Protein AF-A0A973J0B3-F1 (afdb_monomer)

Foldseek 3Di:
DVQFDADDDQDPDFDQEEEEAEEQDDDPQVLLLQLQLQVLLCVRRVHFFYFYYYDHPPDDPVRVVVRVVVRVVSRVVTDDPDGSNDHDDDDFFDQDAFFWAEEEEEEQEPCFLLDLLVQLSVLLQVLLVVLNHHYYYDHLVVCPPPVVSLVVVLVSVVVGQEYEYGYEDDSLARDPSVVVSLVSLLVSQVPPAQGHAYEYEYEYLILAQCSNRSHQSVSSVSCVSSRHRYQYYATAYNSCVQPVSPNLVPGDDLSVLLSVLSSVQSVQVRSSHGRDPVSRVSRRHGSDRRVVSVVVVVVVVLVVCVVVVNNVVPSPDPPPDPD

Nearest PDB structures (foldseek):
  3s2y-assembly1_A  TM=7.201E-01  e=9.999E-06  Novacetimonas hansenii ATCC 23769
  2fzv-assembly1_A  TM=7.597E-01  e=4.736E-05  Shigella flexneri 2a str. 2457T
  4h6p-assembly1_A  TM=6.678E-01  e=1.614E-05  Novacetimonas hansenii ATCC 23769
  7ple-assembly1_A  TM=6.920E-01  e=3.620E-04  Paracoccus denitrificans PD1222
  3svl-assembly1_B  TM=6.397E-01  e=1.031E-04  Escherichia coli K-12

pLDDT: mean 93.34, std 6.3, range [50.75, 98.88]

Radius of gyration: 21.21 Å; Cα contacts (8 Å, |Δi|>4): 576; chains: 1; bounding box: 51×52×60 Å

Sequence (323 aa):
VNGETHHRQRYDRYPGFVSIGWLPGPDETQEGLFRHLFYRNTINFYTEKDACGILYSSMDNEAIKKNLAAILSSAEGGKSASPVTEAPRVEVSPSASGPVRSALLLVGSPRMAKSTSASLGGYLFEKLAEQGVRTETVQIYKTFGNPEKMASLLESVDRSELVVLAFPLYIDSIPAPVLSVLRAIGQHRRGQARSGKFVAVANSGFIESHHNENALASCAVFAKEAGFSWMGSVAIGGGEGLVHGKPFSELGGPAIPYRKNLDLVAQALASGKSVPVEARMQLGKPFTPGWIYRAVGSYGWKKQARRNGALSQIDARPYAEEV

Solvent-accessible surface area (backbone atoms only — not comparable to full-atom values): 17316 Å² total; per-residue (Å²): 94,98,90,46,82,68,83,77,87,81,66,97,75,56,67,67,49,76,47,77,45,82,36,72,54,94,47,74,60,62,52,35,39,51,45,18,46,50,41,57,46,41,65,76,53,62,38,59,20,28,27,76,43,75,47,41,74,74,52,54,74,67,56,50,53,54,51,52,52,51,37,55,54,46,26,74,77,24,55,72,92,78,68,47,85,62,54,51,85,71,79,61,46,81,67,57,89,55,64,42,57,28,34,32,38,38,24,44,29,90,58,37,81,56,16,40,28,31,18,55,47,46,49,37,45,55,47,25,39,77,73,67,23,46,74,48,80,46,53,50,72,72,28,66,98,31,71,69,52,41,52,54,50,50,54,48,55,74,72,19,46,29,40,36,41,14,23,48,55,45,91,56,25,67,38,68,75,45,52,53,50,50,51,50,50,34,59,72,36,58,93,54,80,72,52,42,33,30,35,41,38,39,28,28,80,40,44,59,18,69,63,41,43,44,32,54,34,51,49,43,53,49,23,54,73,36,28,26,39,23,31,42,59,41,33,32,26,18,28,54,84,74,42,64,26,40,62,56,87,76,48,59,77,75,42,50,67,45,51,59,31,41,49,54,32,20,55,30,39,39,55,29,38,44,52,46,66,67,37,35,56,59,41,31,50,53,82,57,62,63,69,57,53,50,50,54,50,52,50,52,52,49,54,51,26,50,76,67,77,36,50,92,52,75,81,63,59,94,80,60,73,87,127

Secondary structure (DSSP, 8-state):
-TT---PPP-SS----EEEEEEESS--HHHHHHHHHHHHHHHHHTT-SSEEEEEEETTS-HHHHHHHHHHHHHHHHT-S-SS---SPPP-PPPPPPSS---EEEEEE--TTGGGSHHHHHHHHHHHHHHHTT-EEEEEEGGGTTT-HHHHHHHHHHHHT-SEEEEEEE-BTTB--HHHHHHHHHHHHHTTTSPP--EEEEEEE-SSS-GGGGHHHHHHHHHHHHHTT-EEEEEEEETTHHHHTTTS-GGG--GGGHHHHHHHHHHHHHHHTTPPPPHHHHHHHTS-SS-HHHHHHHHHHHHHHHHHHTT-GGGTT--TTPPP-

Mean predicted aligned error: 4.52 Å

Structure (mmCIF, N/CA/C/O backbone):
data_AF-A0A973J0B3-F1
#
_entry.id   AF-A0A973J0B3-F1
#
loop_
_atom_site.group_PDB
_atom_site.id
_atom_site.type_symbol
_atom_site.label_atom_id
_atom_site.label_alt_id
_atom_site.label_comp_id
_atom_site.label_asym_id
_atom_site.label_entity_id
_atom_site.label_seq_id
_atom_site.pdbx_PDB_ins_code
_atom_site.Cartn_x
_atom_site.Cartn_y
_atom_site.Cartn_z
_atom_site.occupancy
_atom_site.B_iso_or_equiv
_atom_site.auth_seq_id
_atom_site.auth_comp_id
_atom_site.auth_asym_id
_atom_site.auth_atom_id
_atom_site.pdbx_PDB_model_num
ATOM 1 N N . VAL A 1 1 ? 15.246 -10.260 -10.847 1.00 77.50 1 VAL A N 1
ATOM 2 C CA . VAL A 1 1 ? 16.506 -9.843 -10.188 1.00 77.50 1 VAL A CA 1
ATOM 3 C C . VAL A 1 1 ? 16.573 -10.595 -8.871 1.00 77.50 1 VAL A C 1
ATOM 5 O O . VAL A 1 1 ? 15.562 -10.603 -8.195 1.00 77.50 1 VAL A O 1
ATOM 8 N N . ASN A 1 2 ? 17.650 -11.328 -8.558 1.00 80.75 2 ASN A N 1
ATOM 9 C CA . ASN A 1 2 ? 17.765 -12.109 -7.306 1.00 80.75 2 ASN A CA 1
ATOM 10 C C . ASN A 1 2 ? 16.567 -13.044 -7.006 1.00 80.75 2 ASN A C 1
ATOM 12 O O . ASN A 1 2 ? 16.104 -13.147 -5.879 1.00 80.75 2 ASN A O 1
ATOM 16 N N . GLY A 1 3 ? 16.023 -13.705 -8.036 1.00 81.69 3 GLY A N 1
ATOM 17 C CA . GLY A 1 3 ? 14.841 -14.574 -7.912 1.00 81.69 3 GLY A CA 1
ATOM 18 C C . GLY A 1 3 ? 13.488 -13.857 -8.014 1.00 81.69 3 GLY A C 1
ATOM 19 O O . GLY A 1 3 ? 12.485 -14.509 -8.299 1.00 81.69 3 GLY A O 1
ATOM 20 N N . GLU A 1 4 ? 13.467 -12.528 -7.900 1.00 88.38 4 GLU A N 1
ATOM 21 C CA . GLU A 1 4 ? 12.258 -11.711 -7.999 1.00 88.38 4 GLU A CA 1
ATOM 22 C C . GLU A 1 4 ? 11.8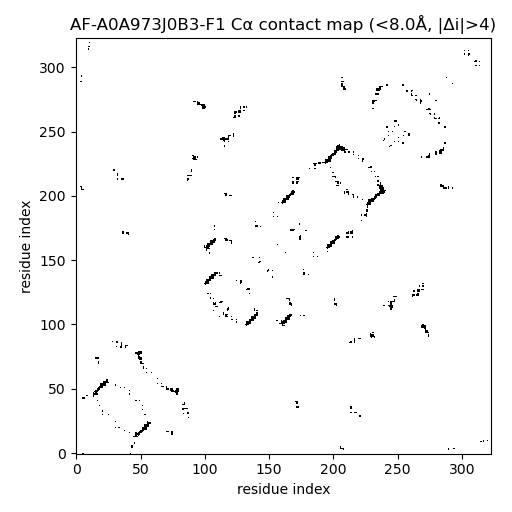20 -11.475 -9.447 1.00 88.38 4 GLU A C 1
ATOM 24 O O . GLU A 1 4 ? 12.641 -11.254 -10.356 1.00 88.38 4 GLU A O 1
ATOM 29 N N . THR A 1 5 ? 10.506 -11.471 -9.654 1.00 90.81 5 THR A N 1
ATOM 30 C CA . THR A 1 5 ? 9.883 -11.089 -10.916 1.00 90.81 5 THR A CA 1
ATOM 31 C C . THR A 1 5 ? 9.901 -9.573 -11.080 1.00 90.81 5 THR A C 1
ATOM 33 O O . THR A 1 5 ? 9.343 -8.848 -10.268 1.00 90.81 5 THR A O 1
ATOM 36 N N . HIS A 1 6 ? 10.492 -9.112 -12.181 1.00 90.12 6 HIS A N 1
ATOM 37 C CA . HIS A 1 6 ? 10.422 -7.729 -12.647 1.00 90.12 6 HIS A CA 1
ATOM 38 C C . HIS A 1 6 ? 10.024 -7.727 -14.118 1.00 90.12 6 HIS A C 1
ATOM 40 O O . HIS A 1 6 ? 9.999 -8.774 -14.777 1.00 90.12 6 HIS A O 1
ATOM 46 N N . HIS A 1 7 ? 9.725 -6.544 -14.642 1.00 88.62 7 HIS A N 1
ATOM 47 C CA . HIS A 1 7 ? 9.568 -6.374 -16.078 1.00 88.62 7 HIS A CA 1
ATOM 48 C C . HIS A 1 7 ? 10.864 -6.758 -16.821 1.00 88.62 7 HIS A C 1
ATOM 50 O O . HIS A 1 7 ? 11.908 -7.024 -16.216 1.00 88.62 7 HIS A O 1
ATOM 56 N N . ARG A 1 8 ? 10.790 -6.872 -18.149 1.00 88.50 8 ARG A N 1
ATOM 57 C CA . ARG A 1 8 ? 11.982 -7.045 -18.985 1.00 88.50 8 ARG A CA 1
ATOM 58 C C . ARG A 1 8 ? 12.492 -5.663 -19.368 1.00 88.50 8 ARG A C 1
ATOM 60 O O . ARG A 1 8 ? 11.687 -4.801 -19.722 1.00 88.50 8 ARG A O 1
ATOM 67 N N . GLN A 1 9 ? 13.809 -5.498 -19.375 1.00 89.94 9 GLN A N 1
ATOM 68 C CA . GLN A 1 9 ? 14.439 -4.331 -19.971 1.00 89.94 9 GLN A CA 1
ATOM 69 C C . GLN A 1 9 ? 13.996 -4.217 -21.439 1.00 89.94 9 GLN A C 1
ATOM 71 O O . GLN A 1 9 ? 14.013 -5.201 -22.189 1.00 89.94 9 GLN A O 1
ATOM 76 N N . ARG A 1 10 ? 13.516 -3.034 -21.829 1.00 89.06 10 ARG A N 1
ATOM 77 C CA . ARG A 1 10 ? 13.037 -2.770 -23.190 1.0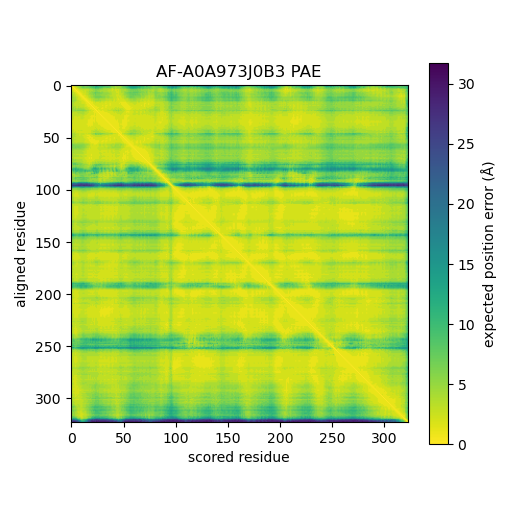0 89.06 10 ARG A CA 1
ATOM 78 C C . ARG A 1 10 ? 14.059 -2.008 -24.011 1.00 89.06 10 ARG A C 1
ATOM 80 O O . ARG A 1 10 ? 14.178 -2.341 -25.179 1.00 89.06 10 ARG A O 1
ATOM 87 N N . TYR A 1 11 ? 14.777 -1.058 -23.427 1.00 90.25 11 TYR A N 1
ATOM 88 C CA . TYR A 1 11 ? 15.753 -0.206 -24.115 1.00 90.25 11 TYR A CA 1
ATOM 89 C C . TYR A 1 11 ? 17.175 -0.525 -23.661 1.00 90.25 11 TYR A C 1
ATOM 91 O O . TYR A 1 11 ? 17.361 -1.109 -22.600 1.00 90.25 11 TYR A O 1
ATOM 99 N N . ASP A 1 12 ? 18.179 -0.136 -24.437 1.00 88.94 12 ASP A N 1
ATOM 100 C CA . ASP A 1 12 ? 19.573 -0.393 -24.055 1.00 88.94 12 ASP A CA 1
ATOM 101 C C . ASP A 1 12 ? 20.087 0.670 -23.069 1.00 88.94 12 ASP A C 1
ATOM 103 O O . ASP A 1 12 ? 20.959 0.382 -22.258 1.00 88.94 12 ASP A O 1
ATOM 107 N N . ARG A 1 13 ? 19.473 1.864 -23.061 1.00 88.00 13 ARG A N 1
ATOM 108 C CA . ARG A 1 13 ? 19.789 2.968 -22.148 1.00 88.00 13 ARG A CA 1
ATOM 109 C C . ARG A 1 13 ? 18.563 3.408 -21.350 1.00 88.00 13 ARG A C 1
ATOM 111 O O . ARG A 1 13 ? 17.482 3.582 -21.909 1.00 88.00 13 ARG A O 1
ATOM 118 N N . TYR A 1 14 ? 18.763 3.634 -20.054 1.00 89.50 14 TYR A N 1
ATOM 119 C CA . TYR A 1 14 ? 17.779 4.209 -19.134 1.00 89.50 14 TYR A CA 1
ATOM 120 C C . TYR A 1 14 ? 18.336 5.490 -18.499 1.00 89.50 14 TYR A C 1
ATOM 122 O O . TYR A 1 14 ? 19.556 5.622 -18.360 1.00 89.50 14 TYR A O 1
ATOM 130 N N . PRO A 1 15 ? 17.478 6.466 -18.153 1.00 89.25 15 PRO A N 1
ATOM 131 C CA . PRO A 1 15 ? 17.927 7.691 -17.509 1.00 89.25 15 PRO A CA 1
ATOM 132 C C . PRO A 1 15 ? 18.484 7.405 -16.111 1.00 89.25 15 PRO A C 1
ATOM 134 O O . PRO A 1 15 ? 18.052 6.471 -15.433 1.00 89.25 15 PRO A O 1
ATOM 137 N N . GLY A 1 16 ? 19.410 8.258 -15.670 1.00 92.00 16 GLY A N 1
ATOM 138 C CA . GLY A 1 16 ? 19.800 8.297 -14.265 1.00 92.00 16 GLY A CA 1
ATOM 139 C C . GLY A 1 16 ? 18.611 8.685 -13.383 1.00 92.00 16 GLY A C 1
ATOM 140 O O . GLY A 1 16 ? 17.703 9.394 -13.824 1.00 92.00 16 GLY A O 1
ATOM 141 N N . PHE A 1 17 ? 18.612 8.227 -12.135 1.00 94.06 17 PHE A N 1
ATOM 142 C CA . PHE A 1 17 ? 17.513 8.454 -11.203 1.00 94.06 17 PHE A CA 1
ATOM 143 C C . PHE A 1 17 ? 18.023 9.061 -9.901 1.00 94.06 17 PHE A C 1
ATOM 145 O O . PHE A 1 17 ? 18.736 8.418 -9.135 1.00 94.06 17 PHE A O 1
ATOM 152 N N . VAL A 1 18 ? 17.629 10.306 -9.646 1.00 95.00 18 VAL A N 1
ATOM 153 C CA . VAL A 1 18 ? 17.923 11.006 -8.396 1.00 95.00 18 VAL A CA 1
ATOM 154 C C . VAL A 1 18 ? 16.628 11.204 -7.626 1.00 95.00 18 VAL A C 1
ATOM 156 O O . VAL A 1 18 ? 15.631 11.657 -8.189 1.00 95.00 18 VAL A O 1
ATOM 159 N N . SER A 1 19 ? 16.641 10.879 -6.336 1.00 95.38 19 SER A N 1
ATOM 160 C CA . SER A 1 19 ? 15.513 11.115 -5.440 1.00 95.38 19 SER A CA 1
ATOM 161 C C . SER A 1 19 ? 15.962 11.884 -4.205 1.00 95.38 19 SER A C 1
ATOM 163 O O . SER A 1 19 ? 16.940 11.521 -3.550 1.00 95.38 19 SER A O 1
ATOM 165 N N . ILE A 1 20 ? 15.255 12.972 -3.902 1.00 96.56 20 ILE A N 1
ATOM 166 C CA . ILE A 1 20 ? 15.559 13.857 -2.777 1.00 96.56 20 ILE A CA 1
ATOM 167 C C . ILE A 1 20 ? 14.350 13.876 -1.849 1.00 96.56 20 ILE A C 1
ATOM 169 O O . ILE A 1 20 ? 13.276 14.346 -2.223 1.00 96.56 20 ILE A O 1
ATOM 173 N N . GLY A 1 21 ? 14.529 13.331 -0.652 1.00 96.06 21 GLY A N 1
ATOM 174 C CA . GLY A 1 21 ? 13.542 13.367 0.415 1.00 96.06 21 GLY A CA 1
ATOM 175 C C . GLY A 1 21 ? 13.567 14.718 1.115 1.00 96.06 21 GLY A C 1
ATOM 176 O O . GLY A 1 21 ? 14.617 15.352 1.220 1.00 96.06 21 GLY A O 1
ATOM 177 N N . TRP A 1 22 ? 12.413 15.146 1.613 1.00 96.44 22 TRP A N 1
ATOM 178 C CA . TRP A 1 22 ? 12.274 16.375 2.385 1.00 96.44 22 TRP A CA 1
ATOM 179 C C . TRP A 1 22 ? 11.502 16.086 3.666 1.00 96.44 22 TRP A C 1
ATOM 181 O O . TRP A 1 22 ? 10.332 15.706 3.601 1.00 96.44 22 TRP A O 1
ATOM 191 N N . LEU A 1 23 ? 12.151 16.255 4.817 1.00 96.06 23 LEU A N 1
ATOM 192 C CA . LEU A 1 23 ? 11.567 15.981 6.132 1.00 96.06 23 LEU A CA 1
ATOM 193 C C . LEU A 1 23 ? 11.720 17.186 7.073 1.00 96.06 23 LEU A C 1
ATOM 195 O O . LEU A 1 23 ? 12.601 18.017 6.867 1.00 96.06 23 LEU A O 1
ATOM 199 N N . PRO A 1 24 ? 10.897 17.317 8.129 1.00 94.56 24 PRO A N 1
ATOM 200 C CA . PRO A 1 24 ? 11.071 18.386 9.112 1.00 94.56 24 PRO A CA 1
ATOM 201 C C . PRO A 1 24 ? 12.418 18.338 9.853 1.00 94.56 24 PRO A C 1
ATOM 203 O O . PRO A 1 24 ? 13.007 19.372 10.164 1.00 94.56 24 PRO A O 1
ATOM 206 N N . GLY A 1 25 ? 12.900 17.123 10.100 1.00 95.44 25 GLY A N 1
ATOM 207 C CA . GLY A 1 25 ? 14.143 16.778 10.779 1.00 95.44 25 GLY A CA 1
ATOM 208 C C . GLY A 1 25 ? 14.440 15.285 10.583 1.00 95.44 25 GLY A C 1
ATOM 209 O O . GLY A 1 25 ? 13.681 14.621 9.870 1.00 95.44 25 GLY A O 1
ATOM 210 N N . PRO A 1 26 ? 15.516 14.759 11.193 1.00 95.62 26 PRO A N 1
ATOM 211 C CA . PRO A 1 26 ? 15.860 13.341 11.113 1.00 95.62 26 PRO A CA 1
ATOM 212 C C . PRO A 1 26 ? 14.741 12.434 11.639 1.00 95.62 26 PRO A C 1
ATOM 214 O O . PRO A 1 26 ? 14.178 12.688 12.705 1.00 95.62 26 PRO A O 1
ATOM 217 N N . ASP A 1 27 ? 14.444 11.368 10.899 1.00 95.00 27 ASP A N 1
ATOM 218 C CA . ASP A 1 27 ? 13.460 10.340 11.262 1.00 95.00 27 ASP A CA 1
ATOM 219 C C . ASP A 1 27 ? 13.882 9.013 10.626 1.00 95.00 27 ASP A C 1
ATOM 221 O O . ASP A 1 27 ? 13.663 8.775 9.438 1.00 95.00 27 ASP A O 1
ATOM 225 N N . GLU A 1 28 ? 14.480 8.125 11.420 1.00 94.50 28 GLU A N 1
ATOM 226 C CA . GLU A 1 28 ? 15.045 6.864 10.925 1.00 94.50 28 GLU A CA 1
ATOM 227 C C . GLU A 1 28 ? 14.029 6.002 10.158 1.00 94.50 28 GLU A C 1
ATOM 229 O O . GLU A 1 28 ? 14.382 5.345 9.175 1.00 94.50 28 GLU A O 1
ATOM 234 N N . THR A 1 29 ? 12.754 6.020 10.567 1.00 93.88 29 THR A N 1
ATOM 235 C CA . THR A 1 29 ? 11.713 5.210 9.924 1.00 93.88 29 THR A CA 1
ATOM 236 C C . THR A 1 29 ? 11.335 5.796 8.569 1.00 93.88 29 THR A C 1
ATOM 238 O O . THR A 1 29 ? 11.304 5.071 7.571 1.00 93.88 29 THR A O 1
ATOM 241 N N . GLN A 1 30 ? 11.058 7.100 8.504 1.00 94.88 30 GLN A N 1
ATOM 242 C CA . GLN A 1 30 ? 10.694 7.758 7.246 1.00 94.88 30 GLN A CA 1
ATOM 243 C C . GLN A 1 30 ? 11.864 7.788 6.267 1.00 94.88 30 GLN A C 1
ATOM 245 O O . GLN A 1 30 ? 11.685 7.522 5.076 1.00 94.88 30 GLN A O 1
ATOM 250 N N . GLU A 1 31 ? 13.073 8.035 6.763 1.00 96.00 31 GLU A N 1
ATOM 251 C CA . GLU A 1 31 ? 14.277 7.992 5.952 1.00 96.00 31 GLU A CA 1
ATOM 252 C C . GLU A 1 31 ? 14.542 6.594 5.383 1.00 96.00 31 GLU A C 1
ATOM 254 O O . GLU A 1 31 ? 14.842 6.451 4.194 1.00 96.00 31 GLU A O 1
ATOM 259 N N . GLY A 1 32 ? 14.399 5.550 6.206 1.00 96.00 32 GLY A N 1
ATOM 260 C CA . GLY A 1 32 ? 14.525 4.165 5.765 1.00 96.00 32 GLY A CA 1
ATOM 261 C C . GLY A 1 32 ? 13.481 3.798 4.709 1.00 96.00 32 GLY A C 1
ATOM 262 O O . GLY A 1 32 ? 13.819 3.178 3.701 1.00 96.00 32 GLY A O 1
ATOM 263 N N . LEU A 1 33 ? 12.227 4.237 4.878 1.00 95.50 33 LEU A N 1
ATOM 264 C CA . LEU A 1 33 ? 11.166 4.020 3.889 1.00 95.50 33 LEU A CA 1
ATOM 265 C C . LEU A 1 33 ? 11.471 4.711 2.565 1.00 95.50 33 LEU A C 1
ATOM 267 O O . LEU A 1 33 ? 11.271 4.109 1.508 1.00 95.50 33 LEU A O 1
ATOM 271 N N . PHE A 1 34 ? 11.970 5.944 2.619 1.00 96.44 34 PHE A N 1
ATOM 272 C CA . PHE A 1 34 ? 12.342 6.704 1.434 1.00 96.44 34 PHE A CA 1
ATOM 273 C C . PHE A 1 34 ? 13.493 6.034 0.673 1.00 96.44 34 PHE A C 1
ATOM 275 O O . PHE A 1 34 ? 13.375 5.781 -0.527 1.00 96.44 34 PHE A O 1
ATOM 282 N N . ARG A 1 35 ? 14.572 5.661 1.377 1.00 96.44 35 ARG A N 1
ATOM 283 C CA . ARG A 1 35 ? 15.732 4.973 0.781 1.00 96.44 35 ARG A CA 1
ATOM 284 C C . ARG A 1 35 ? 15.367 3.593 0.229 1.00 96.44 35 ARG A C 1
ATOM 286 O O . ARG A 1 35 ? 15.838 3.225 -0.845 1.00 96.44 35 ARG A O 1
ATOM 293 N N . HIS A 1 36 ? 14.494 2.853 0.913 1.00 96.25 36 HIS A N 1
ATOM 294 C CA . HIS A 1 36 ? 13.996 1.572 0.418 1.00 96.25 36 HIS A CA 1
ATOM 295 C C . HIS A 1 36 ? 13.137 1.740 -0.846 1.00 96.25 36 HIS A C 1
ATOM 297 O O . HIS A 1 36 ? 13.336 1.017 -1.818 1.00 96.25 36 HIS A O 1
ATOM 303 N N . LEU A 1 37 ? 12.207 2.704 -0.880 1.00 95.75 37 LEU A N 1
ATOM 304 C CA . LEU A 1 37 ? 11.400 2.978 -2.078 1.00 95.75 37 LEU A CA 1
ATOM 305 C C . LEU A 1 37 ? 12.285 3.378 -3.262 1.00 95.75 37 LEU A C 1
ATOM 307 O O . LEU A 1 37 ? 12.092 2.889 -4.374 1.00 95.75 37 LEU A O 1
ATOM 311 N N . PHE A 1 38 ? 13.280 4.231 -3.011 1.00 95.75 38 PHE A N 1
ATOM 312 C CA . PHE A 1 38 ? 14.293 4.578 -3.998 1.00 95.75 38 PHE A CA 1
ATOM 313 C C . PHE A 1 38 ? 14.974 3.324 -4.556 1.00 95.75 38 PHE A C 1
ATOM 315 O O . PHE A 1 38 ? 14.972 3.138 -5.769 1.00 95.75 38 PHE A O 1
ATOM 322 N N . TYR A 1 39 ? 15.468 2.426 -3.700 1.00 94.31 39 TYR A N 1
ATOM 323 C CA . TYR A 1 39 ? 16.094 1.176 -4.135 1.00 94.31 39 TYR A CA 1
ATOM 324 C C . TYR A 1 39 ? 15.160 0.294 -4.985 1.00 94.31 39 TYR A C 1
ATOM 326 O O . TYR A 1 39 ? 15.554 -0.194 -6.044 1.00 94.31 39 TYR A O 1
ATOM 334 N N . ARG A 1 40 ? 13.900 0.106 -4.571 1.00 93.38 40 ARG A N 1
ATOM 335 C CA . ARG A 1 40 ? 12.929 -0.678 -5.358 1.00 93.38 40 ARG A CA 1
ATOM 336 C C . ARG A 1 40 ? 12.700 -0.060 -6.744 1.00 93.38 40 ARG A C 1
ATOM 338 O O . ARG A 1 40 ? 12.730 -0.766 -7.756 1.00 93.38 40 ARG A O 1
ATOM 345 N N . ASN A 1 41 ? 12.600 1.267 -6.807 1.00 93.62 41 ASN A N 1
ATOM 346 C CA . ASN A 1 41 ? 12.462 2.004 -8.060 1.00 93.62 41 ASN A CA 1
ATOM 347 C C . ASN A 1 41 ? 13.712 1.907 -8.945 1.00 93.62 41 ASN A C 1
ATOM 349 O O . ASN A 1 41 ? 13.572 1.759 -10.158 1.00 93.62 41 ASN A O 1
ATOM 353 N N . THR A 1 42 ? 14.927 1.919 -8.384 1.00 93.00 42 THR A N 1
ATOM 354 C CA . THR A 1 42 ? 16.163 1.794 -9.181 1.00 93.00 42 THR A CA 1
ATOM 355 C C . THR A 1 42 ? 16.296 0.417 -9.834 1.00 93.00 42 THR A C 1
ATOM 357 O O . THR A 1 42 ? 16.863 0.309 -10.926 1.00 93.00 42 THR A O 1
ATOM 360 N N . ILE A 1 43 ? 15.733 -0.636 -9.227 1.00 90.94 43 ILE A N 1
ATOM 361 C CA . ILE A 1 43 ? 15.614 -1.955 -9.866 1.00 90.94 43 ILE A CA 1
ATOM 362 C C . ILE A 1 43 ? 14.647 -1.885 -11.054 1.00 90.94 43 ILE A C 1
ATOM 364 O O . ILE A 1 43 ? 14.965 -2.369 -12.139 1.00 90.94 43 ILE A O 1
ATOM 368 N N . ASN A 1 44 ? 13.475 -1.275 -10.860 1.00 89.62 44 ASN A N 1
ATOM 369 C CA . ASN A 1 44 ? 12.420 -1.218 -11.876 1.00 89.62 44 ASN A CA 1
ATOM 370 C C . ASN A 1 44 ? 12.732 -0.265 -13.041 1.00 89.62 44 ASN A C 1
ATOM 372 O O . ASN A 1 44 ? 12.254 -0.483 -14.154 1.00 89.62 44 ASN A O 1
ATOM 376 N N . PHE A 1 45 ? 13.540 0.768 -12.805 1.00 91.19 45 PHE A N 1
ATOM 377 C CA . PHE A 1 45 ? 13.979 1.722 -13.824 1.00 91.19 45 PHE A CA 1
ATOM 378 C C . PHE A 1 45 ? 15.289 1.330 -14.511 1.00 91.19 45 PHE A C 1
ATOM 380 O O . PHE A 1 45 ? 15.719 2.053 -15.401 1.00 91.19 45 PHE A O 1
ATOM 387 N N . TYR A 1 46 ? 15.915 0.207 -14.132 1.00 91.00 46 TYR A N 1
ATOM 388 C CA . TYR A 1 46 ? 17.202 -0.257 -14.681 1.00 91.00 46 TYR A CA 1
ATOM 389 C C . TYR A 1 46 ? 18.298 0.814 -14.664 1.00 91.00 46 TYR A C 1
ATOM 391 O O . TYR A 1 46 ? 19.153 0.850 -15.543 1.00 91.00 46 TYR A O 1
ATOM 399 N N . THR A 1 47 ? 18.268 1.709 -13.677 1.00 89.69 47 THR A N 1
ATOM 400 C CA . THR A 1 47 ? 19.220 2.818 -13.645 1.00 89.69 47 THR A CA 1
ATOM 401 C C . THR A 1 47 ? 20.636 2.320 -13.348 1.00 89.69 47 THR A C 1
ATOM 403 O O . THR A 1 47 ? 20.845 1.456 -12.483 1.00 89.69 47 THR A O 1
ATOM 406 N N . GLU A 1 48 ? 21.600 2.883 -14.073 1.00 90.44 48 GLU A N 1
ATOM 407 C CA . GLU A 1 48 ? 23.044 2.694 -13.883 1.00 90.44 48 GLU A CA 1
ATOM 408 C C . GLU A 1 48 ? 23.687 3.852 -13.111 1.00 90.44 48 GLU A C 1
ATOM 410 O O . GLU A 1 48 ? 24.819 3.737 -12.648 1.00 90.44 48 GLU A O 1
ATOM 415 N N . LYS A 1 49 ? 22.966 4.971 -12.982 1.00 93.50 49 LYS A N 1
ATOM 416 C CA . LYS A 1 49 ? 23.396 6.187 -12.291 1.00 93.50 49 LYS A CA 1
ATOM 417 C C . LYS A 1 49 ? 22.306 6.619 -11.338 1.00 93.50 49 LYS A C 1
ATOM 419 O O . LYS A 1 49 ? 21.218 6.999 -11.777 1.00 93.50 49 LYS A O 1
ATOM 424 N N . ASP A 1 50 ? 22.561 6.534 -10.044 1.00 95.38 50 ASP A N 1
ATOM 425 C CA . ASP A 1 50 ? 21.536 6.855 -9.069 1.00 95.38 50 ASP A CA 1
ATOM 426 C C . ASP A 1 50 ? 22.082 7.587 -7.848 1.00 95.38 50 ASP A C 1
ATOM 428 O O . ASP A 1 50 ? 23.253 7.490 -7.490 1.00 95.38 50 ASP A O 1
ATOM 432 N N . ALA A 1 51 ? 21.223 8.401 -7.242 1.00 95.38 51 ALA A N 1
ATOM 433 C CA . ALA A 1 51 ? 21.524 9.025 -5.966 1.00 95.38 51 ALA A CA 1
ATOM 434 C C . ALA A 1 51 ? 20.252 9.237 -5.158 1.00 95.38 51 ALA A C 1
ATOM 436 O O . ALA A 1 51 ? 19.213 9.653 -5.675 1.00 95.38 51 ALA A O 1
ATOM 437 N N . CYS A 1 52 ? 20.360 8.983 -3.862 1.00 95.88 52 CYS A N 1
ATOM 438 C CA . CYS A 1 52 ? 19.300 9.223 -2.904 1.00 95.88 52 CYS A CA 1
ATOM 439 C C . CYS A 1 52 ? 19.850 10.080 -1.778 1.00 95.88 52 CYS A C 1
ATOM 441 O O . CYS A 1 52 ? 20.834 9.713 -1.138 1.00 95.88 52 CYS A O 1
ATOM 443 N N . GLY A 1 53 ? 19.187 11.195 -1.505 1.00 95.31 53 GLY A N 1
ATOM 444 C CA . GLY A 1 53 ? 19.509 12.042 -0.367 1.00 95.31 53 GLY A CA 1
ATOM 445 C C . GLY A 1 53 ? 18.258 12.509 0.343 1.00 95.31 53 GLY A C 1
ATOM 446 O O . GLY A 1 53 ? 17.160 12.437 -0.203 1.00 95.31 53 GLY A O 1
ATOM 447 N N . ILE A 1 54 ? 18.421 12.959 1.580 1.00 97.00 54 ILE A N 1
ATOM 448 C CA . ILE A 1 54 ? 17.329 13.486 2.392 1.00 97.00 54 ILE A CA 1
ATOM 449 C C . ILE A 1 54 ? 17.800 14.813 2.963 1.00 97.00 54 ILE A C 1
ATOM 451 O O . ILE A 1 54 ? 18.896 14.909 3.513 1.00 97.00 54 ILE A O 1
ATOM 455 N N . LEU A 1 55 ? 16.980 15.834 2.767 1.00 97.31 55 LEU A N 1
ATOM 456 C CA . LEU A 1 55 ? 17.192 17.182 3.262 1.00 97.31 55 LEU A CA 1
ATOM 457 C C . LEU A 1 55 ? 16.163 17.472 4.351 1.00 97.31 55 LEU A C 1
ATOM 459 O O . LEU A 1 55 ? 15.041 16.954 4.311 1.00 97.31 55 LEU A O 1
ATOM 463 N N . TYR A 1 56 ? 16.542 18.318 5.306 1.00 97.31 56 TYR A N 1
ATOM 464 C CA . TYR A 1 56 ? 15.662 18.693 6.407 1.00 97.31 56 TYR A CA 1
ATOM 465 C C . TYR A 1 56 ? 15.273 20.162 6.327 1.00 97.31 56 TYR A C 1
ATOM 467 O O . TYR A 1 56 ? 16.121 21.007 6.050 1.00 97.31 56 TYR A O 1
ATOM 475 N N . SER A 1 57 ? 14.024 20.492 6.662 1.00 95.81 57 SER A N 1
ATOM 476 C CA . SER A 1 57 ? 13.604 21.895 6.769 1.00 95.81 57 SER A CA 1
ATOM 477 C C . SER A 1 57 ? 14.292 22.646 7.910 1.00 95.81 57 SER A C 1
ATOM 479 O O . SER A 1 57 ? 14.225 23.868 7.956 1.00 95.81 57 SER A O 1
ATOM 481 N N . SER A 1 58 ? 14.932 21.929 8.838 1.00 94.69 58 SER A N 1
ATOM 482 C CA . SER A 1 58 ? 15.768 22.500 9.896 1.00 94.69 58 SER A CA 1
ATOM 483 C C . SER A 1 58 ? 17.175 22.900 9.430 1.00 94.69 58 SER A C 1
ATOM 485 O O . SER A 1 58 ? 17.914 23.493 10.211 1.00 94.69 58 SER A O 1
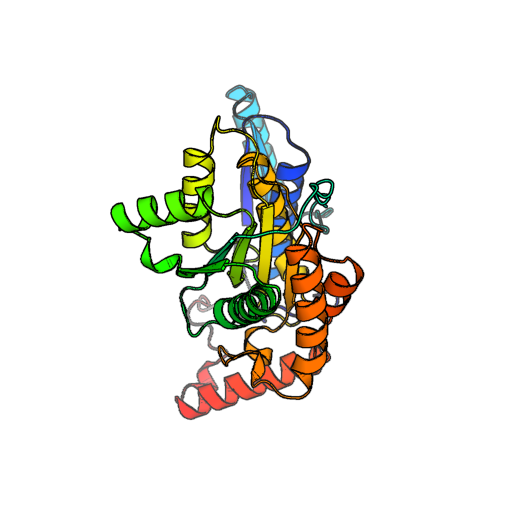ATOM 487 N N . MET A 1 59 ? 17.584 22.536 8.208 1.00 95.62 59 MET A N 1
ATOM 488 C CA . MET A 1 59 ? 18.881 22.926 7.649 1.00 95.62 59 MET A CA 1
ATOM 489 C C . MET A 1 59 ? 18.862 24.384 7.182 1.00 95.62 59 MET A C 1
ATOM 491 O O . MET A 1 59 ? 17.859 24.864 6.656 1.00 95.62 59 MET A O 1
ATOM 495 N N . ASP A 1 60 ? 19.999 25.069 7.307 1.00 96.88 60 ASP A N 1
ATOM 496 C CA . ASP A 1 60 ? 20.193 26.362 6.654 1.00 96.88 60 ASP A CA 1
ATOM 497 C C . ASP A 1 60 ? 20.446 26.212 5.138 1.00 96.88 60 ASP A C 1
ATOM 499 O O . ASP A 1 60 ? 20.694 25.121 4.610 1.00 96.88 60 ASP A O 1
ATOM 503 N N . ASN A 1 61 ? 20.378 27.334 4.417 1.00 96.75 61 ASN A N 1
ATOM 504 C CA . ASN A 1 61 ? 20.527 27.357 2.962 1.00 96.75 61 ASN A CA 1
ATOM 505 C C . ASN A 1 61 ? 21.899 26.855 2.483 1.00 96.75 61 ASN A C 1
ATOM 507 O O . ASN A 1 61 ? 21.985 26.273 1.401 1.00 96.75 61 ASN A O 1
ATOM 511 N N . GLU A 1 62 ? 22.967 27.074 3.251 1.00 97.56 62 GLU A N 1
ATOM 512 C CA . GLU A 1 62 ? 24.316 26.648 2.865 1.00 97.56 62 GLU A CA 1
ATOM 513 C C . GLU A 1 62 ? 24.480 25.135 3.042 1.00 97.56 62 GLU A C 1
ATOM 515 O O . GLU A 1 62 ? 24.996 24.452 2.152 1.00 97.56 62 GLU A O 1
ATOM 520 N N . ALA A 1 63 ? 23.936 24.575 4.123 1.00 96.56 63 ALA A N 1
ATOM 521 C CA . ALA A 1 63 ? 23.839 23.141 4.335 1.00 96.56 63 ALA A CA 1
ATOM 522 C C . ALA A 1 63 ? 22.988 22.467 3.248 1.00 96.56 63 ALA A C 1
ATOM 524 O O . ALA A 1 63 ? 23.407 21.440 2.709 1.00 96.56 63 ALA A O 1
ATOM 525 N N . ILE A 1 64 ? 21.842 23.047 2.871 1.00 96.56 64 ILE A N 1
ATOM 526 C CA . ILE A 1 64 ? 20.998 22.526 1.782 1.00 96.56 64 ILE A CA 1
ATOM 527 C C . ILE A 1 64 ? 21.779 22.484 0.465 1.00 96.56 64 ILE A C 1
ATOM 529 O O . ILE A 1 64 ? 21.837 21.429 -0.169 1.00 96.56 64 ILE A O 1
ATOM 533 N N . LYS A 1 65 ? 22.423 23.590 0.066 1.00 97.06 65 LYS A N 1
ATOM 534 C CA . LYS A 1 65 ? 23.227 23.647 -1.169 1.00 97.06 65 LYS A CA 1
ATOM 535 C C . LYS A 1 65 ? 24.354 22.618 -1.159 1.00 97.06 65 LYS A C 1
ATOM 537 O O . LYS A 1 65 ? 24.530 21.902 -2.143 1.00 97.06 65 LYS A O 1
ATOM 542 N N . LYS A 1 66 ? 25.089 22.515 -0.046 1.00 97.50 66 LYS A N 1
ATOM 543 C CA . LYS A 1 66 ? 26.193 21.561 0.109 1.00 97.50 66 LYS A CA 1
ATOM 544 C C . LYS A 1 66 ? 25.715 20.115 -0.040 1.00 97.50 66 LYS A C 1
ATOM 546 O O . LYS A 1 66 ? 26.330 19.346 -0.774 1.00 97.50 66 LYS A O 1
ATOM 551 N N . ASN A 1 67 ? 24.620 19.749 0.627 1.00 96.50 67 ASN A N 1
ATOM 552 C CA . ASN A 1 67 ? 24.065 18.397 0.542 1.00 96.50 67 ASN A CA 1
ATOM 553 C C . ASN A 1 67 ? 23.507 18.101 -0.855 1.00 96.50 67 ASN A C 1
ATOM 555 O O . ASN A 1 67 ? 23.758 17.025 -1.390 1.00 96.50 67 ASN A O 1
ATOM 559 N N . LEU A 1 68 ? 22.815 19.056 -1.479 1.00 95.81 68 LEU A N 1
ATOM 560 C CA . LEU A 1 68 ? 22.311 18.902 -2.843 1.00 95.81 68 LEU A CA 1
ATOM 561 C C . LEU A 1 68 ? 23.448 18.672 -3.848 1.00 95.81 68 LEU A C 1
ATOM 563 O O . LEU A 1 68 ? 23.371 17.744 -4.650 1.00 95.81 68 LEU A O 1
ATOM 567 N N . ALA A 1 69 ? 24.522 19.462 -3.770 1.00 96.00 69 ALA A N 1
ATOM 568 C CA . ALA A 1 69 ? 25.699 19.286 -4.618 1.00 96.00 69 ALA A CA 1
ATOM 569 C C . ALA A 1 69 ? 26.343 17.902 -4.427 1.00 96.00 69 ALA A C 1
ATOM 571 O O . ALA A 1 69 ? 26.692 17.247 -5.407 1.00 96.00 69 ALA A O 1
ATOM 572 N N . ALA A 1 70 ? 26.440 17.423 -3.181 1.00 95.12 70 ALA A N 1
ATOM 573 C CA . ALA A 1 70 ? 26.961 16.090 -2.885 1.00 95.12 70 ALA A CA 1
ATOM 574 C C . ALA A 1 70 ? 26.084 14.968 -3.472 1.00 95.12 70 ALA A C 1
ATOM 576 O O . ALA A 1 70 ? 26.611 14.018 -4.047 1.00 95.12 70 ALA A O 1
ATOM 577 N N . ILE A 1 71 ? 24.753 15.089 -3.380 1.00 94.50 71 ILE A N 1
ATOM 578 C CA . ILE A 1 71 ? 23.806 14.121 -3.962 1.00 94.50 71 ILE A CA 1
ATOM 579 C C . ILE A 1 71 ? 23.968 14.061 -5.484 1.00 94.50 71 ILE A C 1
ATOM 581 O O . ILE A 1 71 ? 24.060 12.976 -6.053 1.00 94.50 71 ILE A O 1
ATOM 585 N N . LEU A 1 72 ? 24.028 15.219 -6.146 1.00 92.44 72 LEU A N 1
ATOM 586 C CA . LEU A 1 72 ? 24.178 15.288 -7.599 1.00 92.44 72 LEU A CA 1
ATOM 587 C C . LEU A 1 72 ? 25.532 14.737 -8.057 1.00 92.44 72 LEU A C 1
ATOM 589 O O . LEU A 1 72 ? 25.570 13.937 -8.987 1.00 92.44 72 LEU A O 1
ATOM 593 N N . SER A 1 73 ? 26.620 15.075 -7.360 1.00 93.19 73 SER A N 1
ATOM 594 C CA . SER A 1 73 ? 27.949 14.522 -7.647 1.00 93.19 73 SER A CA 1
ATOM 595 C C . SER A 1 73 ? 27.994 13.001 -7.454 1.00 93.19 73 SER A C 1
ATOM 597 O O . SER A 1 73 ? 28.573 12.291 -8.274 1.00 93.19 73 SER A O 1
ATOM 599 N N . SER A 1 74 ? 27.309 12.465 -6.436 1.00 90.50 74 SER A N 1
ATOM 600 C CA . SER A 1 74 ? 27.177 11.013 -6.257 1.00 90.50 74 SER A CA 1
ATOM 601 C C . SER A 1 74 ? 26.468 10.342 -7.436 1.00 90.50 74 SER A C 1
ATOM 603 O O . SER A 1 74 ? 26.859 9.241 -7.816 1.00 90.50 74 SER A O 1
ATOM 605 N N . ALA A 1 75 ? 25.456 10.987 -8.025 1.00 89.69 75 ALA A N 1
ATOM 606 C CA . ALA A 1 75 ? 24.718 10.438 -9.164 1.00 89.69 75 ALA A CA 1
ATOM 607 C C . ALA A 1 75 ? 25.598 10.290 -10.417 1.00 89.69 75 ALA A C 1
ATOM 609 O O . ALA A 1 75 ? 25.353 9.428 -11.261 1.00 89.69 75 ALA A O 1
ATOM 610 N N . GLU A 1 76 ? 26.634 11.119 -10.556 1.00 89.00 76 GLU A N 1
ATOM 611 C CA . GLU A 1 76 ? 27.585 11.036 -11.668 1.00 89.00 76 GLU A CA 1
ATOM 612 C C . GLU A 1 76 ? 28.507 9.814 -11.555 1.00 89.00 76 GLU A C 1
ATOM 614 O O . GLU A 1 76 ? 28.916 9.271 -12.587 1.00 89.00 76 GLU A O 1
ATOM 619 N N . GLY A 1 77 ? 28.771 9.362 -10.322 1.00 86.00 77 GLY A N 1
ATOM 620 C CA . GLY A 1 77 ? 29.681 8.267 -9.978 1.00 86.00 77 GLY A CA 1
ATOM 621 C C . GLY A 1 77 ? 29.163 6.853 -10.260 1.00 86.00 77 GLY A C 1
ATOM 622 O O . GLY A 1 77 ? 29.926 5.900 -10.121 1.00 86.00 77 GLY A O 1
ATOM 623 N N . GLY A 1 78 ? 27.905 6.697 -10.682 1.00 88.19 78 GLY A N 1
ATOM 624 C CA . GLY A 1 78 ? 27.313 5.399 -11.018 1.00 88.19 78 GLY A CA 1
ATOM 625 C C . GLY A 1 78 ? 26.232 4.955 -10.037 1.00 88.19 78 GLY A C 1
ATOM 626 O O . GLY A 1 78 ? 25.557 5.775 -9.419 1.00 88.19 78 GLY A O 1
ATOM 627 N N . LYS A 1 79 ? 26.021 3.641 -9.946 1.00 86.12 79 LYS A N 1
ATOM 628 C CA . LYS A 1 79 ? 24.980 3.038 -9.112 1.00 86.12 79 LYS A CA 1
ATOM 629 C C . LYS A 1 79 ? 25.443 2.925 -7.663 1.00 86.12 79 LYS A C 1
ATOM 631 O O . LYS A 1 79 ? 26.574 2.512 -7.409 1.00 86.12 79 LYS A O 1
ATOM 636 N N . SER A 1 80 ? 24.559 3.226 -6.717 1.00 81.75 80 SER A N 1
ATOM 637 C CA . SER A 1 80 ? 24.835 3.091 -5.288 1.00 81.75 80 SER A CA 1
ATOM 638 C C . SER A 1 80 ? 25.287 1.671 -4.923 1.00 81.75 80 SER A C 1
ATOM 640 O O . SER A 1 80 ? 24.610 0.686 -5.226 1.00 81.75 80 SER A O 1
ATOM 642 N N . ALA A 1 81 ? 26.429 1.574 -4.236 1.00 75.19 81 ALA A N 1
ATOM 643 C CA . ALA A 1 81 ? 27.028 0.304 -3.823 1.00 75.19 81 ALA A CA 1
ATOM 644 C C . ALA A 1 81 ? 26.371 -0.319 -2.574 1.00 75.19 81 ALA A C 1
ATOM 646 O O . ALA A 1 81 ? 26.528 -1.516 -2.340 1.00 75.19 81 ALA A O 1
ATOM 647 N N . SER A 1 82 ? 25.623 0.470 -1.793 1.00 77.75 82 SER A N 1
ATOM 648 C CA . SER A 1 82 ? 25.050 0.055 -0.502 1.00 77.75 82 SER A CA 1
ATOM 649 C C . SER A 1 82 ? 23.565 0.427 -0.404 1.00 77.75 82 SER A C 1
ATOM 651 O O . SER A 1 82 ? 23.206 1.348 0.335 1.00 77.75 82 SER A O 1
ATOM 653 N N . PRO A 1 83 ? 22.682 -0.239 -1.167 1.00 81.31 83 PRO A N 1
ATOM 654 C CA . PRO A 1 83 ? 21.256 0.052 -1.130 1.00 81.31 83 PRO A CA 1
ATOM 655 C C . PRO A 1 83 ? 20.605 -0.398 0.183 1.00 81.31 83 PRO A C 1
ATOM 657 O O . PRO A 1 83 ? 20.977 -1.414 0.768 1.00 81.31 83 PRO A O 1
ATOM 660 N N . VAL A 1 84 ? 19.560 0.318 0.605 1.00 84.88 84 VAL A N 1
ATOM 661 C CA . VAL A 1 84 ? 18.668 -0.131 1.683 1.00 84.88 84 VAL A CA 1
ATOM 662 C C . VAL A 1 84 ? 17.700 -1.162 1.105 1.00 84.88 84 VAL A C 1
ATOM 664 O O . VAL A 1 84 ? 16.732 -0.807 0.433 1.00 84.88 84 VAL A O 1
ATOM 667 N N . THR A 1 85 ? 17.987 -2.443 1.334 1.00 83.00 85 THR A N 1
ATOM 668 C CA . THR A 1 85 ? 17.263 -3.564 0.712 1.00 83.00 85 THR A CA 1
ATOM 669 C C . THR A 1 85 ? 16.037 -4.032 1.484 1.00 83.00 85 THR A C 1
ATOM 671 O O . THR A 1 85 ? 15.199 -4.715 0.906 1.00 83.00 85 THR A O 1
ATOM 674 N N . GLU A 1 86 ? 15.917 -3.673 2.763 1.00 88.19 86 GLU A N 1
ATOM 675 C CA . GLU A 1 86 ? 14.786 -4.046 3.615 1.00 88.19 86 GLU A CA 1
ATOM 676 C C . GLU A 1 86 ? 13.968 -2.816 4.010 1.00 88.19 86 GLU A C 1
ATOM 678 O O . GLU A 1 86 ? 14.516 -1.774 4.380 1.00 88.19 86 GLU A O 1
ATOM 683 N N . ALA A 1 87 ? 12.641 -2.929 3.943 1.00 88.31 87 ALA A N 1
ATOM 684 C CA . ALA A 1 87 ? 11.758 -1.883 4.436 1.00 88.31 87 ALA A CA 1
ATOM 685 C C . ALA A 1 87 ? 11.804 -1.826 5.977 1.00 88.31 87 ALA A C 1
ATOM 687 O O . ALA A 1 87 ? 11.822 -2.878 6.629 1.00 88.31 87 ALA A O 1
ATOM 688 N N . PRO A 1 88 ? 11.747 -0.628 6.589 1.00 89.69 88 PRO A N 1
ATOM 689 C CA . PRO A 1 88 ? 11.646 -0.500 8.038 1.00 89.69 88 PRO A CA 1
ATOM 690 C C . PRO A 1 88 ? 10.467 -1.290 8.606 1.00 89.69 88 PRO A C 1
ATOM 692 O O . PRO A 1 88 ? 9.336 -1.213 8.113 1.00 89.69 88 PRO A O 1
ATOM 695 N N . ARG A 1 89 ? 10.722 -2.043 9.678 1.00 87.06 89 ARG A N 1
ATOM 696 C CA . ARG A 1 89 ? 9.681 -2.796 10.378 1.00 87.06 89 ARG A CA 1
ATOM 697 C C . ARG A 1 89 ? 8.982 -1.889 11.377 1.00 87.06 89 ARG A C 1
ATOM 699 O O . ARG A 1 89 ? 9.599 -1.387 12.309 1.00 87.06 89 ARG A O 1
ATOM 706 N N . VAL A 1 90 ? 7.675 -1.727 11.207 1.00 86.88 90 VAL A N 1
ATOM 707 C CA . VAL A 1 90 ? 6.834 -1.002 12.160 1.00 86.88 90 VAL A CA 1
ATOM 708 C C . VAL A 1 90 ? 6.031 -2.012 12.968 1.00 86.88 90 VAL A C 1
ATOM 710 O O . VAL A 1 90 ? 5.167 -2.706 12.427 1.00 86.88 90 VAL A O 1
ATOM 713 N N . GLU A 1 91 ? 6.327 -2.100 14.263 1.00 90.69 91 GLU A N 1
ATOM 714 C CA . GLU A 1 91 ? 5.637 -3.019 15.168 1.00 90.69 91 GLU A CA 1
ATOM 715 C C . GLU A 1 91 ? 4.140 -2.712 15.264 1.00 90.69 91 GLU A C 1
ATOM 717 O O . GLU A 1 91 ? 3.708 -1.551 15.216 1.00 90.69 91 GLU A O 1
ATOM 722 N N . VAL A 1 92 ? 3.347 -3.777 15.402 1.00 93.56 92 VAL A N 1
ATOM 723 C CA . VAL A 1 92 ? 1.919 -3.660 15.704 1.00 93.56 92 VAL A CA 1
ATOM 724 C C . VAL A 1 92 ? 1.739 -2.983 17.056 1.00 93.56 92 VAL A C 1
ATOM 726 O O . VAL A 1 92 ? 2.528 -3.169 17.980 1.00 93.56 92 VAL A O 1
ATOM 729 N N . SER A 1 93 ? 0.693 -2.176 17.173 1.00 90.75 93 SER A N 1
ATOM 730 C CA . SER A 1 93 ? 0.331 -1.579 18.454 1.00 90.75 93 SER A CA 1
ATOM 731 C C . SER A 1 93 ? -0.098 -2.676 19.437 1.00 90.75 93 SER A C 1
ATOM 733 O O . SER A 1 93 ? -0.656 -3.690 19.001 1.00 90.75 93 SER A O 1
ATOM 735 N N . PRO A 1 94 ? 0.115 -2.486 20.753 1.00 82.25 94 PRO A N 1
ATOM 736 C CA . PRO A 1 94 ? -0.433 -3.384 21.761 1.00 82.25 94 PRO A CA 1
ATOM 737 C C . PRO A 1 94 ? -1.932 -3.593 21.529 1.00 82.25 94 PRO A C 1
ATOM 739 O O . PRO A 1 94 ? -2.648 -2.642 21.202 1.00 82.25 94 PRO A O 1
ATOM 742 N N . SER A 1 95 ? -2.409 -4.833 21.668 1.00 67.88 95 SER A N 1
ATOM 743 C CA . SER A 1 95 ? -3.836 -5.120 21.490 1.00 67.88 95 SER A CA 1
ATOM 744 C C . SER A 1 95 ? -4.648 -4.318 22.504 1.00 67.88 95 SER A C 1
ATOM 746 O O . SER A 1 95 ? -4.458 -4.457 23.711 1.00 67.88 95 SER A O 1
ATOM 748 N N . ALA A 1 96 ? -5.551 -3.479 22.003 1.00 62.88 96 ALA A N 1
ATOM 749 C CA . ALA A 1 96 ? -6.537 -2.813 22.837 1.00 62.88 96 ALA A CA 1
ATOM 750 C C . ALA A 1 96 ? -7.575 -3.833 23.330 1.00 62.88 96 ALA A C 1
ATOM 752 O O . ALA A 1 96 ? -7.883 -4.806 22.638 1.00 62.88 96 ALA A O 1
ATOM 753 N N . SER A 1 97 ? -8.124 -3.610 24.523 1.00 62.62 97 SER A N 1
ATOM 754 C CA . SER A 1 97 ? -9.147 -4.476 25.101 1.00 62.62 97 SER A CA 1
ATOM 755 C C . SER A 1 9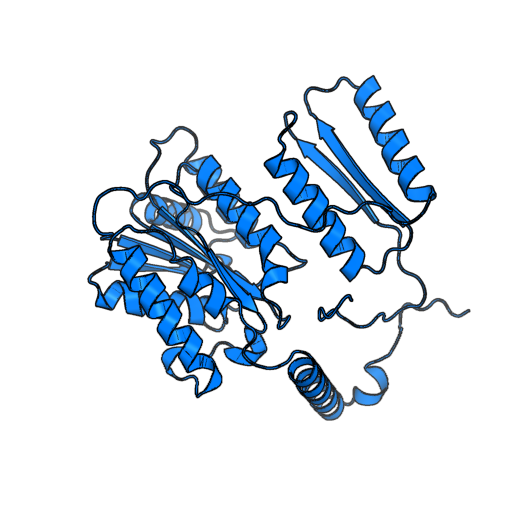7 ? -10.486 -4.326 24.368 1.00 62.62 97 SER A C 1
ATOM 757 O O . SER A 1 97 ? -10.963 -3.220 24.124 1.00 62.62 97 SER A O 1
ATOM 759 N N . GLY A 1 98 ? -11.112 -5.459 24.047 1.00 81.81 98 GLY A N 1
ATOM 760 C CA . GLY A 1 98 ? -12.514 -5.533 23.634 1.00 81.81 98 GLY A CA 1
ATOM 761 C C . GLY A 1 98 ? -12.755 -5.860 22.151 1.00 81.81 98 GLY A C 1
ATOM 762 O O . GLY A 1 98 ? -11.935 -5.533 21.289 1.00 81.81 98 GLY A O 1
ATOM 763 N N . PRO A 1 99 ? -13.889 -6.521 21.850 1.00 92.62 99 PRO A N 1
ATOM 764 C CA . PRO A 1 99 ? -14.271 -6.877 20.488 1.00 92.62 99 PRO A CA 1
ATOM 765 C C . PRO A 1 99 ? -14.594 -5.634 19.653 1.00 92.62 99 PRO A C 1
ATOM 767 O O . PRO A 1 99 ? -15.116 -4.651 20.172 1.00 92.62 99 PRO A O 1
ATOM 770 N N . VAL A 1 100 ? -14.328 -5.712 18.351 1.00 96.38 100 VAL A N 1
ATOM 771 C CA . VAL A 1 100 ? -14.690 -4.683 17.370 1.00 96.38 100 VAL A CA 1
ATOM 772 C C . VAL A 1 100 ? -16.178 -4.799 17.031 1.00 96.38 100 VAL A C 1
ATOM 774 O O . VAL A 1 100 ? -16.681 -5.896 16.802 1.00 96.38 100 VAL A O 1
ATOM 777 N N . ARG A 1 101 ? -16.895 -3.673 16.983 1.00 97.44 101 ARG A N 1
ATOM 778 C CA . ARG A 1 101 ? -18.337 -3.605 16.677 1.00 97.44 101 ARG A CA 1
ATOM 779 C C . ARG A 1 101 ? -18.659 -2.924 15.353 1.00 97.44 101 ARG A C 1
ATOM 781 O O . ARG A 1 101 ? -19.725 -3.186 14.793 1.00 97.44 101 ARG A O 1
ATOM 788 N N . SER A 1 102 ? -17.775 -2.066 14.849 1.00 98.38 102 SER A N 1
ATOM 789 C CA . SER A 1 102 ? -17.909 -1.409 13.545 1.00 98.38 102 SER A CA 1
ATOM 790 C C . SER A 1 102 ? -16.596 -1.435 12.768 1.00 98.38 102 SER A C 1
ATOM 792 O O . SER A 1 102 ? -15.526 -1.182 13.323 1.00 98.38 102 SER A O 1
ATOM 794 N N . ALA A 1 103 ? -16.683 -1.729 11.473 1.00 98.69 103 ALA A N 1
ATOM 795 C CA . ALA A 1 103 ? -15.551 -1.731 10.565 1.00 98.69 103 ALA A CA 1
ATOM 796 C C . ALA A 1 103 ? -15.874 -1.009 9.250 1.00 98.69 103 ALA A C 1
ATOM 798 O O . ALA A 1 103 ? -16.954 -1.188 8.686 1.00 98.69 103 ALA A O 1
ATOM 799 N N . LEU A 1 104 ? -14.907 -0.254 8.730 1.00 98.88 104 LEU A N 1
ATOM 800 C CA . LEU A 1 104 ? -14.976 0.451 7.451 1.00 98.88 104 LEU A CA 1
ATOM 801 C C . LEU A 1 104 ? -13.900 -0.057 6.493 1.00 98.88 104 LEU A C 1
ATOM 803 O O . LEU A 1 104 ? -12.707 -0.000 6.796 1.00 98.88 104 LEU A O 1
ATOM 807 N N . LEU A 1 105 ? -14.320 -0.509 5.314 1.00 98.88 105 LEU A N 1
ATOM 808 C CA . LEU A 1 105 ? -13.438 -0.889 4.221 1.00 98.88 105 LEU A CA 1
ATOM 809 C C . LEU A 1 105 ? -13.254 0.298 3.286 1.00 98.88 105 LEU A C 1
ATOM 811 O O . LEU A 1 105 ? -14.203 0.761 2.655 1.00 98.88 105 LEU A O 1
ATOM 815 N N . LEU A 1 106 ? -12.015 0.737 3.123 1.00 98.69 106 LEU A N 1
ATOM 816 C CA . LEU A 1 106 ? -11.613 1.697 2.111 1.00 98.69 106 LEU A CA 1
ATOM 817 C C . LEU A 1 106 ? -11.000 0.945 0.925 1.00 98.69 106 LEU A C 1
ATOM 819 O O . LEU A 1 106 ? -9.887 0.424 1.008 1.00 98.69 106 LEU A O 1
ATOM 823 N N . VAL A 1 107 ? -11.718 0.891 -0.197 1.00 98.62 107 VAL A N 1
ATOM 824 C CA . VAL A 1 107 ? -11.222 0.270 -1.433 1.00 98.62 107 VAL A CA 1
ATOM 825 C C . VAL A 1 107 ? -10.460 1.305 -2.254 1.00 98.62 107 VAL A C 1
ATOM 827 O O . VAL A 1 107 ? -11.045 2.210 -2.851 1.00 98.62 107 VAL A O 1
ATOM 830 N N . GLY A 1 108 ? -9.142 1.139 -2.314 1.00 97.62 108 GLY A N 1
ATOM 831 C CA . GLY A 1 108 ? -8.184 2.021 -2.976 1.00 97.62 108 GLY A CA 1
ATOM 832 C C . GLY A 1 108 ? -7.845 1.660 -4.423 1.00 97.62 108 GLY A C 1
ATOM 833 O O . GLY A 1 108 ? -6.821 2.106 -4.932 1.00 97.62 108 GLY A O 1
ATOM 834 N N . SER A 1 109 ? -8.655 0.842 -5.101 1.00 96.38 109 SER A N 1
ATOM 835 C CA . SER A 1 109 ? -8.413 0.471 -6.501 1.00 96.38 109 SER A CA 1
ATOM 836 C C . SER A 1 109 ? -9.208 1.338 -7.486 1.00 96.38 109 SER A C 1
ATOM 838 O O . SER A 1 109 ? -10.417 1.496 -7.297 1.00 96.38 109 SER A O 1
ATOM 840 N N . PRO A 1 110 ? -8.606 1.794 -8.605 1.00 94.12 110 PRO A N 1
ATOM 841 C CA . PRO A 1 110 ? -9.344 2.490 -9.666 1.00 94.12 110 PRO A CA 1
ATOM 842 C C . PRO A 1 110 ? -10.371 1.589 -10.364 1.00 94.12 110 PRO A C 1
ATOM 844 O O . PRO A 1 110 ? -11.338 2.076 -10.941 1.00 94.12 110 PRO A O 1
ATOM 847 N N 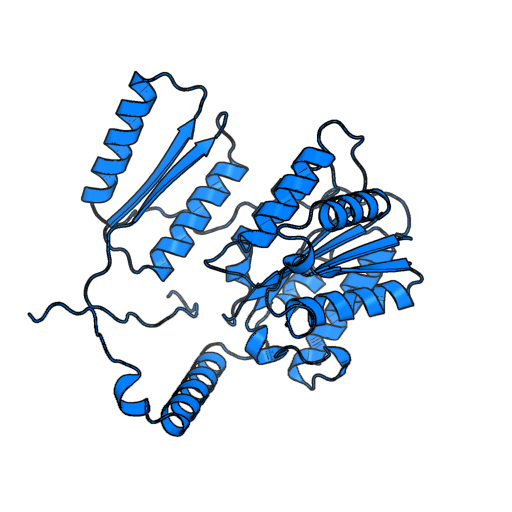. ARG A 1 111 ? -10.208 0.259 -10.281 1.00 94.25 111 ARG A N 1
ATOM 848 C CA . ARG A 1 111 ? -11.182 -0.722 -10.795 1.00 94.25 111 ARG A CA 1
ATOM 849 C C . ARG A 1 111 ? -12.409 -0.886 -9.884 1.00 94.25 111 ARG A C 1
ATOM 851 O O . ARG A 1 111 ? -13.306 -1.667 -10.209 1.00 94.25 111 ARG A O 1
ATOM 858 N N . MET A 1 112 ? -12.459 -0.151 -8.770 1.00 93.56 112 MET A N 1
ATOM 859 C CA . MET A 1 112 ? -13.569 -0.108 -7.816 1.00 93.56 112 MET A CA 1
ATOM 860 C C . MET A 1 112 ? -14.021 -1.519 -7.396 1.00 93.56 112 MET A C 1
ATOM 862 O O . MET A 1 112 ? -13.185 -2.379 -7.118 1.00 93.56 112 MET A O 1
ATOM 866 N N . ALA A 1 113 ? -15.330 -1.792 -7.400 1.00 92.06 113 ALA A N 1
ATOM 867 C CA . ALA A 1 113 ? -15.919 -3.071 -7.004 1.00 92.06 113 ALA A CA 1
ATOM 868 C C . ALA A 1 113 ? -15.425 -4.282 -7.821 1.00 92.06 113 ALA A C 1
ATOM 870 O O . ALA A 1 113 ? -15.498 -5.404 -7.340 1.00 92.06 113 ALA A O 1
ATOM 871 N N . LYS A 1 114 ? -14.886 -4.074 -9.032 1.00 92.25 114 LYS A N 1
ATOM 872 C CA . LYS A 1 114 ? -14.349 -5.144 -9.899 1.00 92.25 114 LYS A CA 1
ATOM 873 C C . LYS A 1 114 ? -12.850 -5.389 -9.691 1.00 92.25 114 LYS A C 1
ATOM 875 O O . LYS A 1 114 ? -12.187 -5.973 -10.552 1.00 92.25 114 LYS A O 1
ATOM 880 N N . SER A 1 115 ? -12.273 -4.842 -8.626 1.00 96.00 115 SER A N 1
ATOM 881 C CA . SER A 1 115 ? -10.849 -4.958 -8.330 1.00 96.00 115 SER A CA 1
ATOM 882 C C . SER A 1 115 ? -10.543 -6.151 -7.433 1.00 96.00 115 SER A C 1
ATOM 884 O O . SER A 1 115 ? -11.362 -6.561 -6.613 1.00 96.00 115 SER A O 1
ATOM 886 N N . THR A 1 116 ? -9.315 -6.660 -7.523 1.00 96.31 116 THR A N 1
ATOM 887 C CA . THR A 1 116 ? -8.797 -7.621 -6.543 1.00 96.31 116 THR A CA 1
ATOM 888 C C . THR A 1 116 ? -8.836 -7.060 -5.122 1.00 96.31 116 THR A C 1
ATOM 890 O O . THR A 1 116 ? -9.189 -7.782 -4.198 1.00 96.31 116 THR A O 1
ATOM 893 N N . SER A 1 117 ? -8.548 -5.771 -4.933 1.00 97.69 117 SER A N 1
ATOM 894 C CA . SER A 1 117 ? -8.590 -5.134 -3.614 1.00 97.69 117 SER A CA 1
ATOM 895 C C . SER A 1 117 ? -10.005 -5.125 -3.019 1.00 97.69 117 SER A C 1
ATOM 897 O O . SER A 1 117 ? -10.165 -5.408 -1.836 1.00 97.69 117 SER A O 1
ATOM 899 N N . ALA A 1 118 ? -11.034 -4.875 -3.840 1.00 97.50 118 ALA A N 1
ATOM 900 C CA . ALA A 1 118 ? -12.433 -4.978 -3.423 1.00 97.50 118 ALA A CA 1
ATOM 901 C C . ALA A 1 118 ? -12.822 -6.415 -3.067 1.00 97.50 118 ALA A C 1
ATOM 903 O O . ALA A 1 118 ? -13.518 -6.620 -2.085 1.00 97.50 118 ALA A O 1
ATOM 904 N N . SER A 1 119 ? -12.356 -7.402 -3.834 1.00 97.25 119 SER A N 1
ATOM 905 C CA . SER A 1 119 ? -12.645 -8.817 -3.581 1.00 97.25 119 SER A CA 1
ATOM 906 C C . SER A 1 119 ? -11.980 -9.333 -2.296 1.00 97.25 119 SER A C 1
ATOM 908 O O . SER A 1 119 ? -12.643 -9.939 -1.459 1.00 97.25 119 SER A O 1
ATOM 910 N N . LEU A 1 120 ? -10.696 -9.023 -2.082 1.00 97.25 120 LEU A N 1
ATOM 911 C CA . LEU A 1 120 ? -9.964 -9.393 -0.865 1.00 97.25 120 LEU A CA 1
ATOM 912 C C . LEU A 1 120 ? -10.528 -8.699 0.381 1.00 97.25 120 LEU A C 1
ATOM 914 O O . LEU A 1 120 ? -10.782 -9.350 1.393 1.00 97.25 120 LEU A O 1
ATOM 918 N N . GLY A 1 121 ? -10.724 -7.379 0.305 1.00 97.94 121 GLY A N 1
ATOM 919 C CA . GLY A 1 121 ? -11.297 -6.602 1.401 1.00 97.94 121 GLY A CA 1
ATOM 920 C C . GLY A 1 121 ? -12.747 -6.991 1.681 1.00 97.94 121 GLY A C 1
ATOM 921 O O . GLY A 1 121 ? -13.120 -7.146 2.837 1.00 97.94 121 GLY A O 1
ATOM 922 N N . GLY A 1 122 ? -13.539 -7.209 0.630 1.00 97.88 122 GLY A N 1
ATOM 923 C CA . GLY A 1 122 ? -14.929 -7.650 0.720 1.00 97.88 122 GLY A CA 1
ATOM 924 C C . GLY A 1 122 ? -15.055 -8.999 1.415 1.00 97.88 122 GLY A C 1
ATOM 925 O O . GLY A 1 122 ? -15.812 -9.101 2.369 1.00 97.88 122 GLY A O 1
ATOM 926 N N . TYR A 1 123 ? -14.236 -9.987 1.041 1.00 98.12 123 TYR A N 1
ATOM 927 C CA . TYR A 1 123 ? -14.212 -11.286 1.721 1.00 98.12 123 TYR A CA 1
ATOM 928 C C . TYR A 1 123 ? -13.865 -11.161 3.209 1.00 98.12 123 TYR A C 1
ATOM 930 O O . TYR A 1 123 ? -14.536 -11.738 4.059 1.00 98.12 123 TYR A O 1
ATOM 938 N N . LEU A 1 124 ? -12.841 -10.370 3.550 1.00 98.50 124 LEU A N 1
ATOM 939 C CA . LEU A 1 124 ? -12.507 -10.105 4.951 1.00 98.50 124 LEU A CA 1
ATOM 940 C C . LEU A 1 124 ? -13.697 -9.477 5.701 1.00 98.50 124 LEU A C 1
ATOM 942 O O . LEU A 1 124 ? -13.951 -9.825 6.850 1.00 98.50 124 LEU A O 1
ATOM 946 N N . PHE A 1 125 ? -14.436 -8.579 5.050 1.00 98.50 125 PHE A N 1
ATOM 947 C CA . PHE A 1 125 ? -15.587 -7.892 5.632 1.00 98.50 125 PHE A CA 1
ATOM 948 C C . PHE A 1 125 ? -16.812 -8.798 5.767 1.00 98.50 125 PHE A C 1
ATOM 950 O O . PHE A 1 125 ? -17.475 -8.742 6.797 1.00 98.50 125 PHE A O 1
ATOM 957 N N . GLU A 1 126 ? -17.061 -9.694 4.813 1.00 98.44 126 GLU A N 1
ATOM 958 C CA . GLU A 1 126 ? -18.049 -10.771 4.952 1.00 98.44 126 GLU A CA 1
ATOM 959 C C . GLU A 1 126 ? -17.751 -11.603 6.208 1.00 98.44 126 GLU A C 1
ATOM 961 O O . GLU A 1 126 ? -18.633 -11.824 7.037 1.00 98.44 126 GLU A O 1
ATOM 966 N N . LYS A 1 127 ? -16.481 -11.973 6.422 1.00 98.50 127 LYS A N 1
ATOM 967 C CA . LYS A 1 127 ? -16.064 -12.726 7.613 1.00 98.50 127 LYS A CA 1
ATOM 968 C C . LYS A 1 127 ? -16.149 -11.935 8.910 1.00 98.50 127 LYS A C 1
ATOM 970 O O . LYS A 1 127 ? -16.497 -12.512 9.933 1.00 98.50 127 LYS A O 1
ATOM 975 N N . LEU A 1 128 ? -15.886 -10.631 8.895 1.00 98.56 128 LEU A N 1
ATOM 976 C CA . LEU A 1 128 ? -16.133 -9.773 10.057 1.00 98.56 128 LEU A CA 1
ATOM 977 C C . LEU A 1 128 ? -17.634 -9.685 10.379 1.00 98.56 128 LEU A C 1
ATOM 979 O O . LEU A 1 128 ? -18.011 -9.769 11.548 1.00 98.56 128 LEU A O 1
ATOM 983 N N . ALA A 1 129 ? -18.494 -9.574 9.364 1.00 98.50 129 ALA A N 1
ATOM 984 C CA . ALA A 1 129 ? -19.943 -9.544 9.545 1.00 98.50 129 ALA A CA 1
ATOM 985 C C . ALA A 1 129 ? -20.483 -10.860 10.134 1.00 98.50 129 ALA A C 1
ATOM 987 O O . ALA A 1 129 ? -21.321 -10.824 11.033 1.00 98.50 129 ALA A O 1
ATOM 988 N N . GLU A 1 130 ? -19.939 -12.013 9.723 1.00 98.12 130 GLU A N 1
ATOM 989 C CA . GLU A 1 130 ? -20.230 -13.323 10.336 1.00 98.12 130 GLU A CA 1
ATOM 990 C C . GLU A 1 130 ? -19.861 -13.380 11.836 1.00 98.12 130 GLU A C 1
ATOM 992 O O . GLU A 1 130 ? -20.459 -14.147 12.586 1.00 98.12 130 GLU A O 1
ATOM 997 N N . GLN A 1 131 ? -18.916 -12.548 12.297 1.00 97.56 131 GLN A N 1
ATOM 998 C CA . GLN A 1 131 ? -18.566 -12.386 13.719 1.00 97.56 131 GLN A CA 1
ATOM 999 C C . GLN A 1 131 ? -19.407 -11.307 14.437 1.00 97.56 131 GLN A C 1
ATOM 1001 O O . GLN A 1 131 ? -19.126 -10.960 15.585 1.00 97.56 131 GLN A O 1
ATOM 1006 N N . GLY A 1 132 ? -20.427 -10.747 13.778 1.00 97.69 132 GLY A N 1
ATOM 1007 C CA . GLY A 1 132 ? -21.313 -9.723 14.338 1.00 97.69 132 GLY A CA 1
ATOM 1008 C C . GLY A 1 132 ? -20.779 -8.288 14.263 1.00 97.69 132 GLY A C 1
ATOM 1009 O O . GLY A 1 132 ? -21.295 -7.408 14.956 1.00 97.69 132 GLY A O 1
ATOM 1010 N N . VAL A 1 133 ? -19.753 -8.025 13.448 1.00 98.44 133 VAL A N 1
ATOM 1011 C CA . VAL A 1 133 ? -19.238 -6.667 13.211 1.00 98.44 133 VAL A CA 1
ATOM 1012 C C . VAL A 1 133 ? -20.125 -5.949 12.192 1.00 98.44 133 VAL A C 1
ATOM 1014 O O . VAL A 1 133 ? -20.402 -6.481 11.120 1.00 98.44 133 VAL A O 1
ATOM 1017 N N . ARG A 1 134 ? -20.541 -4.710 12.474 1.00 98.56 134 ARG A N 1
ATOM 1018 C CA . ARG A 1 134 ? -21.218 -3.870 11.473 1.00 98.56 134 ARG A CA 1
ATOM 1019 C C . ARG A 1 134 ? -20.206 -3.374 10.451 1.00 98.56 134 ARG A C 1
ATOM 1021 O O . ARG A 1 134 ? -19.229 -2.731 10.823 1.00 98.56 134 ARG A O 1
ATOM 1028 N N . THR A 1 135 ? -20.455 -3.633 9.177 1.00 98.62 135 THR A N 1
ATOM 1029 C CA . THR A 1 135 ? -19.504 -3.336 8.105 1.00 98.62 135 THR A CA 1
ATOM 1030 C C . THR A 1 135 ? -20.008 -2.257 7.159 1.00 98.62 135 THR A C 1
ATOM 1032 O O . THR A 1 135 ? -21.140 -2.321 6.686 1.00 98.62 135 THR A O 1
ATOM 1035 N N . GLU A 1 136 ? -19.131 -1.325 6.808 1.00 98.50 136 GLU A N 1
ATOM 1036 C CA . GLU A 1 136 ? -19.334 -0.323 5.761 1.00 98.50 136 GLU A CA 1
ATOM 1037 C C . GLU A 1 136 ? -18.223 -0.436 4.706 1.00 98.50 136 GLU A C 1
ATOM 1039 O O . GLU A 1 136 ? -17.109 -0.861 5.005 1.00 98.50 136 GLU A O 1
ATOM 1044 N N . THR A 1 137 ? -18.502 -0.080 3.448 1.00 98.44 137 THR A N 1
ATOM 1045 C CA . THR A 1 137 ? -17.496 -0.063 2.375 1.00 98.44 137 THR A CA 1
ATOM 1046 C C . THR A 1 137 ? -17.574 1.220 1.562 1.00 98.44 137 THR A C 1
ATOM 1048 O O . THR A 1 137 ? -18.613 1.547 0.992 1.00 98.44 137 THR A O 1
ATOM 1051 N N . VAL A 1 138 ? -16.434 1.890 1.407 1.00 98.06 138 VAL A N 1
ATOM 1052 C CA . VAL A 1 138 ? -16.278 3.100 0.603 1.00 98.06 138 VAL A CA 1
ATOM 1053 C C . VAL A 1 138 ? -15.263 2.866 -0.512 1.00 98.06 138 VAL A C 1
ATOM 1055 O O . VAL 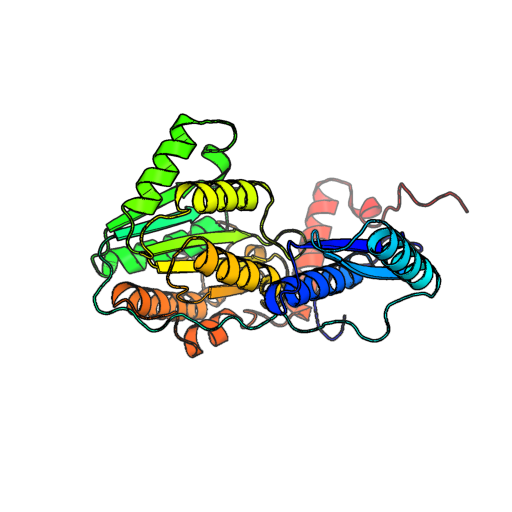A 1 138 ? -14.152 2.381 -0.307 1.00 98.06 138 VAL A O 1
ATOM 1058 N N . GLN A 1 139 ? -15.648 3.242 -1.730 1.00 97.62 139 GLN A N 1
ATOM 1059 C CA . GLN A 1 139 ? -14.766 3.237 -2.896 1.00 97.62 139 GLN A CA 1
ATOM 1060 C C . GLN A 1 139 ? -14.038 4.585 -2.958 1.00 97.62 139 GLN A C 1
ATOM 1062 O O . GLN A 1 139 ? -14.655 5.584 -3.328 1.00 97.62 139 GLN A O 1
ATOM 1067 N N . ILE A 1 140 ? -12.740 4.616 -2.632 1.00 95.88 140 ILE A N 1
ATOM 1068 C CA . ILE A 1 140 ? -11.937 5.853 -2.530 1.00 95.88 140 ILE A CA 1
ATOM 1069 C C . ILE A 1 140 ? -12.040 6.703 -3.801 1.00 95.88 140 ILE A C 1
ATOM 1071 O O . ILE A 1 140 ? -12.215 7.913 -3.739 1.00 95.88 140 ILE A O 1
ATOM 1075 N N . TYR A 1 141 ? -12.014 6.077 -4.977 1.00 94.12 141 TYR A N 1
ATOM 1076 C CA . TYR A 1 141 ? -12.058 6.803 -6.250 1.00 94.12 141 TYR A CA 1
ATOM 1077 C C . TYR A 1 141 ? -13.363 7.579 -6.482 1.00 94.12 141 TYR A C 1
ATOM 1079 O O . TYR A 1 141 ? -13.392 8.467 -7.327 1.00 94.12 141 TYR A O 1
ATOM 1087 N N . LYS A 1 142 ? -14.437 7.296 -5.730 1.00 92.56 142 LYS A N 1
ATOM 1088 C CA . LYS A 1 142 ? -15.690 8.060 -5.805 1.00 92.56 142 LYS A CA 1
ATOM 1089 C C . LYS A 1 142 ? -15.664 9.353 -4.986 1.00 92.56 142 LYS A C 1
ATOM 1091 O O . LYS A 1 142 ? -16.574 10.159 -5.171 1.00 92.56 142 LYS A O 1
ATOM 1096 N N . THR A 1 143 ? -14.697 9.534 -4.083 1.00 90.75 143 THR A N 1
ATOM 1097 C CA . THR A 1 143 ? -14.592 10.733 -3.229 1.00 90.75 143 THR A CA 1
ATOM 1098 C C . THR A 1 143 ? -13.721 11.821 -3.850 1.00 90.75 143 THR A C 1
ATOM 1100 O O . THR A 1 143 ? -13.799 12.982 -3.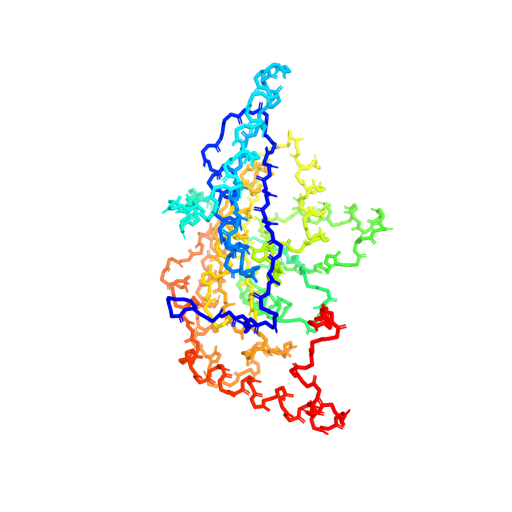454 1.00 90.75 143 THR A O 1
ATOM 1103 N N . PHE A 1 144 ? -12.910 11.472 -4.851 1.00 82.50 144 PHE A N 1
ATOM 1104 C CA . PHE A 1 144 ? -12.023 12.419 -5.511 1.00 82.50 144 PHE A CA 1
ATOM 1105 C C . PHE A 1 144 ? -12.811 13.532 -6.214 1.00 82.50 144 PHE A C 1
ATOM 1107 O O . PHE A 1 144 ? -13.753 13.263 -6.958 1.00 82.50 144 PHE A O 1
ATOM 1114 N N . GLY A 1 145 ? -12.428 14.787 -5.962 1.00 81.25 145 GLY A N 1
ATOM 1115 C CA . GLY A 1 145 ? -13.098 15.964 -6.525 1.00 81.25 145 GLY A CA 1
ATOM 1116 C C . GLY A 1 145 ? -14.517 16.212 -5.997 1.00 81.25 145 GLY A C 1
ATOM 1117 O O . GLY A 1 145 ? -15.212 17.064 -6.541 1.00 81.25 145 GLY A O 1
ATOM 1118 N N . ASN A 1 146 ? -14.962 15.493 -4.959 1.00 93.38 146 ASN A N 1
ATOM 1119 C CA . ASN A 1 146 ? -16.290 15.655 -4.373 1.00 93.38 146 ASN A CA 1
ATOM 1120 C C . ASN A 1 146 ? -16.190 15.901 -2.850 1.00 93.38 146 ASN A C 1
ATOM 1122 O O . ASN A 1 146 ? -16.020 14.944 -2.087 1.00 93.38 146 ASN A O 1
ATOM 1126 N N . PRO A 1 147 ? -16.295 17.168 -2.397 1.00 94.25 147 PRO A N 1
ATOM 1127 C CA . PRO A 1 147 ? -16.157 17.532 -0.985 1.00 94.25 147 PRO A CA 1
ATOM 1128 C C . PRO A 1 147 ? -17.166 16.849 -0.054 1.00 94.25 147 PRO A C 1
ATOM 1130 O O . PRO A 1 147 ? -16.786 16.412 1.028 1.00 94.25 147 PRO A O 1
ATOM 1133 N N . GLU A 1 148 ? -18.421 16.690 -0.477 1.00 96.00 148 GLU A N 1
ATOM 1134 C CA . GLU A 1 148 ? -19.471 16.054 0.333 1.00 96.00 148 GLU A CA 1
ATOM 1135 C C . GLU A 1 148 ? -19.166 14.575 0.590 1.00 96.00 148 GLU A C 1
ATOM 1137 O O . GLU A 1 148 ? -19.238 14.092 1.719 1.00 96.00 148 GLU A O 1
ATOM 1142 N N . LYS A 1 149 ? -18.747 13.847 -0.451 1.00 96.19 149 LYS A N 1
ATOM 1143 C CA . LYS A 1 149 ? -18.334 12.445 -0.315 1.00 96.19 149 LYS A CA 1
ATOM 1144 C C . LYS A 1 149 ? -17.063 12.296 0.511 1.00 96.19 149 LYS A C 1
ATOM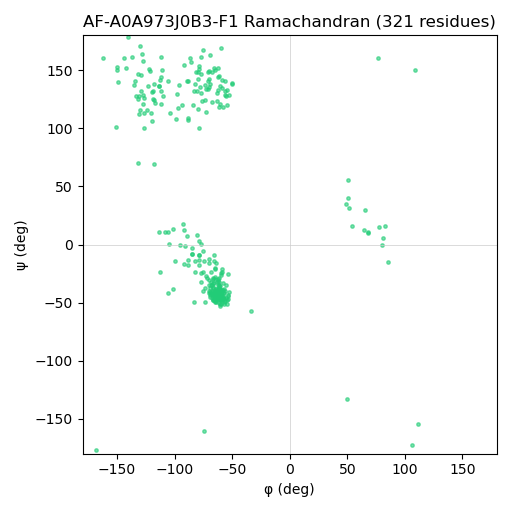 1146 O O . LYS A 1 149 ? -16.916 11.289 1.198 1.00 96.19 149 LYS A O 1
ATOM 1151 N N . MET A 1 150 ? -16.145 13.262 0.440 1.00 97.50 150 MET A N 1
ATOM 1152 C CA . MET A 1 150 ? -14.978 13.285 1.322 1.00 97.50 150 MET A CA 1
ATOM 1153 C C . MET A 1 150 ? -15.404 13.477 2.781 1.00 97.50 150 MET A C 1
ATOM 1155 O O . MET A 1 150 ? -14.982 12.695 3.625 1.00 97.50 150 MET A O 1
ATOM 1159 N N . ALA A 1 151 ? -16.272 14.448 3.075 1.00 96.81 151 ALA A N 1
ATOM 1160 C CA . ALA A 1 151 ? -16.787 14.676 4.426 1.00 96.81 151 ALA A CA 1
ATOM 1161 C C . ALA A 1 151 ? -17.496 13.428 4.981 1.00 96.81 151 ALA A C 1
ATOM 1163 O O . ALA A 1 151 ? -17.177 12.970 6.074 1.00 96.81 151 ALA A O 1
ATOM 1164 N N . SER A 1 152 ? -18.358 12.797 4.179 1.00 97.62 152 SER A N 1
ATOM 1165 C CA . SER A 1 152 ? -19.033 11.547 4.546 1.00 97.62 152 SER A CA 1
ATOM 1166 C C . SER A 1 152 ? -18.056 10.388 4.810 1.00 97.62 152 SER A C 1
ATOM 1168 O O . SER A 1 152 ? -18.255 9.608 5.746 1.00 97.62 152 SER A O 1
ATOM 1170 N N . LEU A 1 153 ? -16.965 10.280 4.037 1.00 98.06 153 LEU A N 1
ATOM 1171 C CA . LEU A 1 153 ? -15.897 9.310 4.306 1.00 98.06 153 LEU A CA 1
ATOM 1172 C C . LEU A 1 153 ? -15.230 9.590 5.659 1.00 98.06 153 LEU A C 1
ATOM 1174 O O . LEU A 1 153 ? -15.031 8.651 6.427 1.00 98.06 153 LEU A O 1
ATOM 1178 N N . LEU A 1 154 ? -14.896 10.849 5.956 1.00 97.56 154 LEU A N 1
ATOM 1179 C CA . LEU A 1 154 ? -14.251 11.239 7.215 1.00 97.56 154 LEU A CA 1
ATOM 1180 C C . LEU A 1 154 ? -15.140 10.936 8.430 1.00 97.56 154 LEU A C 1
ATOM 1182 O O . LEU A 1 154 ? -14.669 10.338 9.393 1.00 97.56 154 LEU A O 1
ATOM 1186 N N . GLU A 1 155 ? -16.440 11.229 8.352 1.00 97.19 155 GLU A N 1
ATOM 1187 C CA . GLU A 1 155 ? -17.400 10.835 9.393 1.00 97.19 155 GLU A CA 1
ATOM 1188 C C . GLU A 1 155 ? -17.449 9.315 9.590 1.00 97.19 155 GLU A C 1
ATOM 1190 O O . GLU A 1 155 ? -17.526 8.816 10.713 1.00 97.19 155 GLU A O 1
ATOM 1195 N N . SER A 1 156 ? -17.403 8.555 8.496 1.00 98.06 156 SER A N 1
ATOM 1196 C CA . SER A 1 156 ? -17.428 7.091 8.553 1.00 98.06 156 SER A CA 1
ATOM 1197 C C . SER A 1 156 ? -16.152 6.533 9.183 1.00 98.06 156 SER A C 1
ATOM 1199 O O . SER A 1 156 ? -16.215 5.552 9.926 1.00 98.06 156 SER A O 1
ATOM 1201 N N . VAL A 1 157 ? -15.007 7.182 8.949 1.00 98.06 157 VAL A N 1
ATOM 1202 C CA . VAL A 1 157 ? -13.742 6.875 9.628 1.00 98.06 157 VAL A CA 1
ATOM 1203 C C . VAL A 1 157 ? -13.870 7.093 11.136 1.00 98.06 157 VAL A C 1
ATOM 1205 O O . VAL A 1 157 ? -13.504 6.199 11.894 1.00 98.06 157 VAL A O 1
ATOM 1208 N N . ASP A 1 158 ? -14.437 8.216 11.580 1.00 96.00 158 ASP A N 1
ATOM 1209 C CA . ASP A 1 158 ? -14.555 8.528 13.012 1.00 96.00 158 ASP A CA 1
ATOM 1210 C C . ASP A 1 158 ? -15.539 7.609 13.755 1.00 96.00 158 ASP A C 1
ATOM 1212 O O . ASP A 1 158 ? -15.330 7.287 14.924 1.00 96.00 158 ASP A O 1
ATOM 1216 N N . ARG A 1 159 ? -16.599 7.139 13.082 1.00 95.75 159 ARG A N 1
ATOM 1217 C CA . ARG A 1 159 ? -17.584 6.196 13.654 1.00 95.75 159 ARG A CA 1
ATOM 1218 C C . ARG A 1 159 ? -17.111 4.735 13.679 1.00 95.75 159 ARG A C 1
ATOM 1220 O O . ARG A 1 159 ? -17.805 3.873 14.232 1.00 95.75 159 ARG A O 1
ATOM 1227 N N . SER A 1 160 ? -15.987 4.429 13.036 1.00 97.38 160 SER A N 1
ATOM 1228 C CA . SER A 1 160 ? -15.507 3.059 12.864 1.00 97.38 160 SER A CA 1
ATOM 1229 C C . SER A 1 160 ? -14.450 2.695 13.896 1.00 97.38 160 SER A C 1
ATOM 1231 O O . SER A 1 160 ? -13.442 3.377 14.054 1.00 97.38 160 SER A O 1
ATOM 1233 N N . GLU A 1 161 ? -14.635 1.562 14.568 1.00 97.50 161 GLU A N 1
ATOM 1234 C CA . GLU A 1 161 ? -13.636 1.038 15.501 1.00 97.50 161 GLU A CA 1
ATOM 1235 C C . GLU A 1 161 ? -12.454 0.375 14.779 1.00 97.50 161 GLU A C 1
ATOM 1237 O O . GLU A 1 161 ? -11.352 0.306 15.330 1.00 97.50 161 GLU A O 1
ATOM 1242 N N . LEU A 1 162 ? -12.675 -0.102 13.551 1.00 98.38 162 LEU A N 1
ATOM 1243 C CA . LEU A 1 162 ? -11.669 -0.678 12.665 1.00 98.38 162 LEU A CA 1
ATOM 1244 C C . LEU A 1 162 ? -11.773 -0.070 11.264 1.00 98.38 162 LEU A C 1
ATOM 1246 O O . LEU A 1 162 ? -12.807 -0.151 10.615 1.00 98.38 162 LEU A O 1
ATOM 1250 N N . VAL A 1 163 ? -10.675 0.469 10.752 1.00 98.75 163 VAL A N 1
ATOM 1251 C CA . VAL A 1 163 ? -10.546 0.903 9.360 1.00 98.75 163 VAL A CA 1
ATOM 1252 C C . VAL A 1 163 ? -9.592 -0.045 8.644 1.00 98.75 163 VAL A C 1
ATOM 1254 O O . VAL A 1 163 ? -8.473 -0.288 9.098 1.00 98.75 163 VAL A O 1
ATOM 1257 N N . VAL A 1 164 ? -10.027 -0.587 7.511 1.00 98.88 164 VAL A N 1
ATOM 1258 C CA . VAL A 1 164 ? -9.209 -1.447 6.654 1.00 98.88 164 VAL A CA 1
ATOM 1259 C C . VAL A 1 164 ? -9.028 -0.774 5.306 1.00 98.88 164 VAL A C 1
ATOM 1261 O O . VAL A 1 164 ? -10.000 -0.499 4.610 1.00 98.88 164 VAL A O 1
ATOM 1264 N N . LEU A 1 165 ? -7.782 -0.540 4.908 1.00 98.88 165 LEU A N 1
ATOM 1265 C CA . LEU A 1 165 ? -7.447 -0.056 3.574 1.00 98.88 165 LEU A CA 1
ATOM 1266 C C . LEU A 1 165 ? -7.048 -1.233 2.681 1.00 98.88 165 LEU A C 1
ATOM 1268 O O . LEU A 1 165 ? -6.027 -1.866 2.933 1.00 98.88 165 LEU A O 1
ATOM 1272 N N . ALA A 1 166 ? -7.801 -1.492 1.611 1.00 98.69 166 ALA A N 1
ATOM 1273 C CA . ALA A 1 166 ? -7.458 -2.499 0.608 1.00 98.69 166 ALA A CA 1
ATOM 1274 C C . ALA A 1 166 ? -7.098 -1.836 -0.727 1.00 98.69 166 ALA A C 1
ATOM 1276 O O . ALA A 1 166 ? -7.932 -1.145 -1.313 1.00 98.69 166 ALA A O 1
ATOM 1277 N N . PHE A 1 167 ? -5.887 -2.047 -1.247 1.00 98.44 167 PHE A N 1
ATOM 1278 C CA . PHE A 1 167 ? -5.403 -1.313 -2.424 1.00 98.44 167 PHE A CA 1
ATOM 1279 C C . PHE A 1 167 ? -4.407 -2.108 -3.286 1.00 98.44 167 PHE A C 1
ATOM 1281 O O . PHE A 1 167 ? -3.707 -2.985 -2.775 1.00 98.44 167 PHE A O 1
ATOM 1288 N N . PRO A 1 168 ? -4.330 -1.811 -4.600 1.00 97.19 168 PRO A N 1
ATOM 1289 C CA . PRO A 1 168 ? -3.294 -2.354 -5.460 1.00 97.19 168 PRO A CA 1
ATOM 1290 C C . PRO A 1 168 ? -1.994 -1.554 -5.308 1.00 97.19 168 PRO A C 1
ATOM 1292 O O . PRO A 1 168 ? -2.027 -0.341 -5.110 1.00 97.19 168 PRO A O 1
ATOM 1295 N N . LEU A 1 169 ? -0.857 -2.216 -5.476 1.00 96.00 169 LEU A N 1
ATOM 1296 C CA . LEU A 1 169 ? 0.460 -1.585 -5.510 1.00 96.00 169 LEU A CA 1
ATOM 1297 C C . LEU A 1 169 ? 0.714 -0.900 -6.857 1.00 96.00 169 LEU A C 1
ATOM 1299 O O . LEU A 1 169 ? 0.576 -1.555 -7.893 1.00 96.00 169 LEU A O 1
ATOM 1303 N N . TYR A 1 170 ? 1.160 0.360 -6.844 1.00 92.50 170 TYR A N 1
ATOM 1304 C CA . TYR A 1 170 ? 1.652 1.076 -8.027 1.00 92.50 170 TYR A CA 1
ATOM 1305 C C . TYR A 1 170 ? 3.038 1.659 -7.755 1.00 92.50 170 TYR A C 1
ATOM 1307 O O . TYR A 1 170 ? 3.192 2.466 -6.846 1.00 92.50 170 TYR A O 1
ATOM 1315 N N . ILE A 1 171 ? 4.026 1.259 -8.567 1.00 89.12 171 ILE A N 1
ATOM 1316 C CA . ILE A 1 171 ? 5.432 1.699 -8.458 1.00 89.12 171 ILE A CA 1
ATOM 1317 C C . ILE A 1 171 ? 5.940 1.525 -7.014 1.00 89.12 171 ILE A C 1
ATOM 1319 O O . ILE A 1 171 ? 6.301 2.484 -6.340 1.00 89.12 171 ILE A O 1
ATOM 1323 N N . ASP A 1 172 ? 5.825 0.293 -6.505 1.00 92.56 172 ASP A N 1
ATOM 1324 C CA . ASP A 1 172 ? 6.213 -0.104 -5.141 1.00 92.56 172 ASP A CA 1
ATOM 1325 C C . ASP A 1 172 ? 5.592 0.728 -3.998 1.00 92.56 172 ASP A C 1
ATOM 1327 O O . ASP A 1 172 ? 6.026 0.641 -2.849 1.00 92.56 172 ASP A O 1
ATOM 1331 N N . SER A 1 173 ? 4.532 1.496 -4.281 1.00 95.00 173 SER A N 1
ATOM 1332 C CA . SER A 1 173 ? 3.911 2.410 -3.325 1.00 95.00 173 SER A CA 1
ATOM 1333 C C . SER A 1 173 ? 2.377 2.441 -3.404 1.00 95.00 173 SER A C 1
ATOM 1335 O O . SER A 1 173 ? 1.727 1.744 -4.194 1.00 95.00 173 SER A O 1
ATOM 1337 N N . ILE A 1 174 ? 1.787 3.245 -2.519 1.00 97.19 174 ILE A N 1
ATOM 1338 C CA . ILE A 1 174 ? 0.347 3.486 -2.406 1.00 97.19 174 ILE A CA 1
ATOM 1339 C C . ILE A 1 174 ? -0.110 4.356 -3.599 1.00 97.19 174 ILE A C 1
ATOM 1341 O O . ILE A 1 174 ? 0.524 5.374 -3.881 1.00 97.19 174 ILE A O 1
ATOM 1345 N N . PRO A 1 175 ? -1.225 4.033 -4.288 1.00 96.12 175 PRO A N 1
ATOM 1346 C CA . PRO A 1 175 ? -1.732 4.850 -5.391 1.00 96.12 175 PRO A CA 1
ATOM 1347 C C . PRO A 1 175 ? -1.984 6.310 -4.988 1.00 96.12 175 PRO A C 1
ATOM 1349 O O . PRO A 1 175 ? -2.545 6.576 -3.925 1.00 96.12 175 PRO A O 1
ATOM 1352 N N . ALA A 1 176 ? -1.663 7.261 -5.870 1.00 94.12 176 ALA A N 1
ATOM 1353 C CA . ALA A 1 176 ? -1.774 8.692 -5.566 1.00 94.12 176 ALA A CA 1
ATOM 1354 C C . ALA A 1 176 ? -3.165 9.134 -5.048 1.00 94.12 176 ALA A C 1
ATOM 1356 O O . ALA A 1 176 ? -3.208 9.828 -4.032 1.00 94.12 176 ALA A O 1
ATOM 1357 N N . PRO A 1 177 ? -4.308 8.695 -5.622 1.00 93.44 177 PRO A N 1
ATOM 1358 C CA . PRO A 1 177 ? -5.624 9.048 -5.074 1.00 93.44 177 PRO A CA 1
ATOM 1359 C C . PRO A 1 177 ? -5.863 8.508 -3.658 1.00 93.44 177 PRO A C 1
ATOM 1361 O O . PRO A 1 177 ? -6.535 9.147 -2.851 1.00 93.44 177 PRO A O 1
ATOM 1364 N N . VAL A 1 178 ? -5.285 7.348 -3.335 1.00 97.06 178 VAL A N 1
ATOM 1365 C CA . VAL A 1 178 ? -5.339 6.779 -1.985 1.00 97.06 178 VAL A CA 1
ATOM 1366 C C . VAL A 1 178 ? -4.502 7.627 -1.033 1.00 97.06 178 VAL A C 1
ATOM 1368 O O . VAL A 1 178 ? -5.005 7.998 0.021 1.00 97.06 178 VAL A O 1
ATOM 1371 N N . LEU A 1 179 ? -3.283 8.022 -1.423 1.00 95.88 179 LEU A N 1
ATOM 1372 C CA . LEU A 1 179 ? -2.452 8.944 -0.637 1.00 95.88 179 LEU A CA 1
ATOM 1373 C C . LEU A 1 179 ? -3.163 10.274 -0.353 1.00 95.88 179 LEU A C 1
ATOM 1375 O O . LEU A 1 179 ? -3.081 10.777 0.766 1.00 95.88 179 LEU A O 1
ATOM 1379 N N . SER A 1 180 ? -3.893 10.831 -1.324 1.00 95.19 180 SER A N 1
ATOM 1380 C CA . SER A 1 180 ? -4.694 12.044 -1.120 1.00 95.19 180 SER A CA 1
ATOM 1381 C C . SER A 1 180 ? -5.770 11.861 -0.046 1.00 95.19 180 SER A C 1
ATOM 1383 O O . SER A 1 180 ? -5.927 12.736 0.804 1.00 95.19 180 SER A O 1
ATOM 1385 N N . VAL A 1 181 ? -6.477 10.725 -0.040 1.00 97.25 181 VAL A N 1
ATOM 1386 C CA . VAL A 1 181 ? -7.471 10.416 1.002 1.00 97.25 181 VAL A CA 1
ATOM 1387 C C . VAL A 1 181 ? -6.811 10.168 2.357 1.00 97.25 181 VAL A C 1
ATOM 1389 O O . VAL A 1 181 ? -7.286 10.701 3.354 1.00 97.25 181 VAL A O 1
ATOM 1392 N N . LEU A 1 182 ? -5.698 9.430 2.415 1.00 97.75 182 LEU A N 1
ATOM 1393 C CA . LEU A 1 182 ? -4.960 9.234 3.668 1.00 97.75 182 LEU A CA 1
ATOM 1394 C C . LEU A 1 182 ? -4.488 10.574 4.244 1.00 97.75 182 LEU A C 1
ATOM 1396 O O . LEU A 1 182 ? -4.652 10.816 5.434 1.00 97.75 182 LEU A O 1
ATOM 1400 N N . ARG A 1 183 ? -4.002 11.498 3.406 1.00 96.50 183 ARG A N 1
ATOM 1401 C CA . ARG A 1 183 ? -3.650 12.856 3.842 1.00 96.50 183 ARG A CA 1
ATOM 1402 C C . ARG A 1 183 ? -4.852 13.601 4.424 1.00 96.50 183 ARG A C 1
ATOM 1404 O O . ARG A 1 183 ? -4.707 14.214 5.477 1.00 96.50 183 ARG A O 1
ATOM 1411 N N . ALA A 1 184 ? -6.016 13.531 3.778 1.00 96.94 184 ALA A N 1
ATOM 1412 C CA . ALA A 1 184 ? -7.237 14.154 4.286 1.00 96.94 184 ALA A CA 1
ATOM 1413 C C . ALA A 1 184 ? -7.660 13.559 5.642 1.00 96.94 184 ALA A C 1
ATOM 1415 O O . ALA A 1 184 ? -7.960 14.310 6.565 1.00 96.94 184 ALA A O 1
ATOM 1416 N N . ILE A 1 185 ? -7.596 12.230 5.800 1.00 97.62 185 ILE A N 1
ATOM 1417 C CA . ILE A 1 185 ? -7.860 11.555 7.082 1.00 97.62 185 ILE A CA 1
ATOM 1418 C C . ILE A 1 185 ? -6.866 12.017 8.153 1.00 97.62 185 ILE A C 1
ATOM 1420 O O . ILE A 1 185 ? -7.272 12.372 9.256 1.00 97.62 185 ILE A O 1
ATOM 1424 N N . GLY A 1 186 ? -5.568 12.042 7.840 1.00 97.25 186 GLY A N 1
ATOM 1425 C CA . GLY A 1 186 ? -4.532 12.477 8.781 1.00 97.25 186 GLY A CA 1
ATOM 1426 C C . GLY A 1 186 ? -4.706 13.933 9.220 1.00 97.25 186 GLY A C 1
ATOM 1427 O O . GLY A 1 186 ? -4.545 14.243 10.396 1.00 97.25 186 GLY A O 1
ATOM 1428 N N . GLN A 1 187 ? -5.091 14.821 8.298 1.00 96.50 187 GLN A N 1
ATOM 1429 C CA . GLN A 1 187 ? -5.402 16.221 8.602 1.00 96.50 187 GLN A CA 1
ATOM 1430 C C . GLN A 1 187 ? -6.648 16.354 9.479 1.00 96.50 187 GLN A C 1
ATOM 1432 O O . GLN A 1 187 ? -6.597 17.052 10.487 1.00 96.50 187 GLN A O 1
ATOM 1437 N N . HIS A 1 188 ? -7.732 15.659 9.126 1.00 96.19 188 HIS A N 1
ATOM 1438 C CA . HIS A 1 188 ? -8.989 15.652 9.880 1.00 96.19 188 HIS A CA 1
ATOM 1439 C C . HIS A 1 188 ? -8.792 15.179 11.321 1.00 96.19 188 HIS A C 1
ATOM 1441 O O . HIS A 1 188 ? -9.312 15.777 12.260 1.00 96.19 188 HIS A O 1
ATOM 1447 N N . ARG A 1 189 ? -7.978 14.133 11.503 1.00 95.50 189 ARG A N 1
ATOM 1448 C CA . ARG A 1 189 ? -7.713 13.509 12.806 1.00 95.50 189 ARG A CA 1
ATOM 1449 C C . ARG A 1 189 ? -6.615 14.193 13.618 1.00 95.50 189 ARG A C 1
ATOM 1451 O O . ARG A 1 189 ? -6.351 13.796 14.755 1.00 95.50 189 ARG A O 1
ATOM 1458 N N . ARG A 1 190 ? -5.962 15.222 13.075 1.00 93.56 190 ARG A N 1
ATOM 1459 C CA . ARG A 1 190 ? -4.874 15.923 13.763 1.00 93.56 190 ARG A CA 1
ATOM 1460 C C . ARG A 1 190 ? -5.396 16.586 15.040 1.00 93.56 190 ARG A C 1
ATOM 1462 O O . ARG A 1 190 ? -6.302 17.406 14.995 1.00 93.56 190 ARG A O 1
ATOM 1469 N N . GLY A 1 191 ? -4.796 16.244 16.181 1.00 86.94 191 GLY A N 1
ATOM 1470 C CA . GLY A 1 191 ? -5.198 16.770 17.492 1.00 86.94 191 GLY A CA 1
ATOM 1471 C C . GLY A 1 191 ? -6.423 16.086 18.112 1.00 86.94 191 GLY A C 1
ATOM 1472 O O . GLY A 1 191 ? -6.793 16.431 19.231 1.00 86.94 191 GLY A O 1
ATOM 1473 N N . GLN A 1 192 ? -7.027 15.103 17.437 1.00 90.31 192 GLN A N 1
ATOM 1474 C CA . GLN A 1 192 ? -8.081 14.277 18.023 1.00 90.31 192 GLN A CA 1
ATOM 1475 C C . GLN A 1 192 ? -7.503 13.219 18.979 1.00 90.31 192 GLN A C 1
ATOM 1477 O O . GLN A 1 192 ? -6.320 12.868 18.923 1.00 90.31 192 GLN A O 1
ATOM 1482 N N . ALA A 1 193 ? -8.356 12.672 19.850 1.00 88.19 193 ALA A N 1
ATOM 1483 C CA . ALA A 1 193 ? -7.977 11.582 20.741 1.00 88.19 193 ALA A CA 1
ATOM 1484 C C . ALA A 1 193 ? -7.578 10.326 19.946 1.00 88.19 193 ALA A C 1
ATOM 1486 O O . ALA A 1 193 ? -8.296 9.880 19.044 1.00 88.19 193 ALA A O 1
ATOM 1487 N N . ARG A 1 194 ? -6.439 9.729 20.321 1.00 88.56 194 ARG A N 1
ATOM 1488 C CA . ARG A 1 194 ? -5.939 8.493 19.705 1.00 88.56 194 ARG A CA 1
ATOM 1489 C C . ARG A 1 194 ? -6.953 7.374 19.924 1.00 88.56 194 ARG A C 1
ATOM 1491 O O . ARG A 1 194 ? -7.272 7.029 21.059 1.00 88.56 194 ARG A O 1
ATOM 1498 N N . SER A 1 195 ? -7.484 6.849 18.832 1.00 91.44 195 SER A N 1
ATOM 1499 C CA . SER A 1 195 ? -8.627 5.943 18.823 1.00 91.44 195 SER A CA 1
ATOM 1500 C C . SER A 1 195 ? -8.706 5.199 17.494 1.00 91.44 195 SER A C 1
ATOM 1502 O O . SER A 1 195 ? -8.139 5.628 16.485 1.00 91.44 195 SER A O 1
ATOM 1504 N N . GLY A 1 196 ? -9.435 4.085 17.498 1.00 94.75 196 GLY A N 1
ATOM 1505 C CA . GLY A 1 196 ? -9.643 3.261 16.314 1.00 94.75 196 GLY A CA 1
ATOM 1506 C C . GLY A 1 196 ? -8.436 2.395 15.952 1.00 94.75 196 GLY A C 1
ATOM 1507 O O . GLY A 1 196 ? -7.296 2.617 16.368 1.00 94.75 196 GLY A O 1
ATOM 1508 N N . LYS A 1 197 ? -8.711 1.366 15.163 1.00 97.31 197 LYS A N 1
ATOM 1509 C CA . LYS A 1 197 ? -7.746 0.377 14.689 1.00 97.31 197 LYS A CA 1
ATOM 1510 C C . LYS A 1 197 ? -7.548 0.539 13.187 1.00 97.31 197 LYS A C 1
ATOM 1512 O O . LYS A 1 197 ? -8.508 0.826 12.480 1.00 97.31 197 LYS A O 1
ATOM 1517 N N . PHE A 1 198 ? -6.334 0.323 12.690 1.00 98.38 198 PHE A N 1
ATOM 1518 C CA . PHE A 1 198 ? -6.032 0.415 11.261 1.00 98.38 198 PHE A CA 1
ATOM 1519 C C . PHE A 1 198 ? -5.305 -0.837 10.759 1.00 98.38 198 PHE A C 1
ATOM 1521 O O . PHE A 1 198 ? -4.336 -1.287 11.375 1.00 98.38 198 PHE A O 1
ATOM 1528 N N . VAL A 1 199 ? -5.772 -1.386 9.636 1.00 98.62 199 VAL A N 1
ATOM 1529 C CA . VAL A 1 199 ? -5.183 -2.532 8.922 1.00 98.62 199 VAL A CA 1
ATOM 1530 C C . VAL A 1 199 ? -5.009 -2.165 7.455 1.00 98.62 199 VAL A C 1
ATOM 1532 O O . VAL A 1 199 ? -5.856 -1.487 6.875 1.00 98.62 199 VAL A O 1
ATOM 1535 N N . ALA A 1 200 ? -3.951 -2.670 6.826 1.00 98.69 200 ALA A N 1
ATOM 1536 C CA . ALA A 1 200 ? -3.778 -2.564 5.381 1.00 98.69 200 ALA A CA 1
ATOM 1537 C C . ALA A 1 200 ? -3.748 -3.939 4.697 1.00 98.69 200 ALA A C 1
ATOM 1539 O O . ALA A 1 200 ? -3.097 -4.871 5.168 1.00 98.69 200 ALA A O 1
ATOM 1540 N N . VAL A 1 201 ? -4.417 -4.042 3.552 1.00 98.56 201 VAL A N 1
ATOM 1541 C CA . VAL A 1 201 ? -4.401 -5.193 2.645 1.00 98.56 201 VAL A CA 1
ATOM 1542 C C . VAL A 1 201 ? -3.867 -4.714 1.298 1.00 98.56 201 VAL A C 1
ATOM 1544 O O . VAL A 1 201 ? -4.559 -4.018 0.555 1.00 98.56 201 VAL A O 1
ATOM 1547 N N . ALA A 1 202 ? -2.631 -5.079 0.979 1.00 98.25 202 ALA A N 1
ATOM 1548 C CA . ALA A 1 202 ? -2.000 -4.717 -0.283 1.00 98.25 202 ALA A CA 1
ATOM 1549 C C . ALA A 1 202 ? -1.930 -5.923 -1.218 1.00 98.25 202 ALA A C 1
ATOM 1551 O O . ALA A 1 202 ? -1.643 -7.048 -0.794 1.00 98.25 202 ALA A O 1
ATOM 1552 N N . ASN A 1 203 ? -2.173 -5.681 -2.503 1.00 97.44 203 ASN A N 1
ATOM 1553 C CA . ASN A 1 203 ? -1.986 -6.685 -3.538 1.00 97.44 203 ASN A CA 1
ATOM 1554 C C . ASN A 1 203 ? -1.191 -6.134 -4.725 1.00 97.44 203 ASN A C 1
ATOM 1556 O O . ASN A 1 203 ? -1.358 -4.981 -5.112 1.00 97.44 203 ASN A O 1
ATOM 1560 N N . SER A 1 204 ? -0.387 -6.976 -5.369 1.00 95.25 204 SER A N 1
ATOM 1561 C CA . SER A 1 204 ? 0.441 -6.579 -6.516 1.00 95.25 204 SER A CA 1
ATOM 1562 C C . SER A 1 204 ? 0.243 -7.505 -7.720 1.00 95.25 204 SER A C 1
ATOM 1564 O O . SER A 1 204 ? -0.325 -8.595 -7.617 1.00 95.25 204 SER A O 1
ATOM 1566 N N . GLY A 1 205 ? 0.683 -7.049 -8.897 1.00 93.50 205 GLY A N 1
ATOM 1567 C CA . GLY A 1 205 ? 0.729 -7.866 -10.117 1.00 93.50 205 GLY A CA 1
ATOM 1568 C C . GLY A 1 205 ? 1.924 -8.827 -10.169 1.00 93.50 205 GLY A C 1
ATOM 1569 O O . GLY A 1 205 ? 1.940 -9.736 -10.999 1.00 93.50 205 GLY A O 1
ATOM 1570 N N . PHE A 1 206 ? 2.904 -8.649 -9.285 1.00 93.56 206 PHE A N 1
ATOM 1571 C CA . PHE A 1 206 ? 4.055 -9.534 -9.125 1.00 93.56 206 PHE A CA 1
ATOM 1572 C C . PHE A 1 206 ? 3.729 -10.649 -8.142 1.00 93.56 206 PHE A C 1
ATOM 1574 O O . PHE A 1 206 ? 3.050 -10.405 -7.152 1.00 93.56 206 PHE A O 1
ATOM 1581 N N . ILE A 1 207 ? 4.190 -11.868 -8.414 1.00 95.19 207 ILE A N 1
ATOM 1582 C CA . ILE A 1 207 ? 3.843 -13.058 -7.624 1.00 95.19 207 ILE A CA 1
ATOM 1583 C C . ILE A 1 207 ? 4.431 -13.030 -6.211 1.00 95.19 207 ILE A C 1
ATOM 1585 O O . ILE A 1 207 ? 3.896 -13.670 -5.310 1.00 95.19 207 ILE A O 1
ATOM 1589 N N . GLU A 1 208 ? 5.506 -12.276 -6.005 1.00 95.00 208 GLU A N 1
ATOM 1590 C CA . GLU A 1 208 ? 6.139 -12.133 -4.706 1.00 95.00 208 GLU A CA 1
ATOM 1591 C C . GLU A 1 208 ? 5.423 -11.060 -3.860 1.00 95.00 208 GLU A C 1
ATOM 1593 O O . GLU A 1 208 ? 5.115 -9.962 -4.324 1.00 95.00 208 GLU A O 1
ATOM 1598 N N . SER A 1 209 ? 5.105 -11.355 -2.599 1.00 94.94 209 SER A N 1
ATOM 1599 C CA . SER A 1 209 ? 4.360 -10.405 -1.762 1.00 94.94 209 SER A CA 1
ATOM 1600 C C . SER A 1 209 ? 5.214 -9.238 -1.266 1.00 94.94 209 SER A C 1
ATOM 1602 O O . SER A 1 209 ? 4.652 -8.191 -0.941 1.00 94.94 209 SER A O 1
ATOM 1604 N N . HIS A 1 210 ? 6.540 -9.406 -1.200 1.00 92.44 210 HIS A N 1
ATOM 1605 C CA . HIS A 1 210 ? 7.466 -8.420 -0.629 1.00 92.44 210 HIS A CA 1
ATOM 1606 C C . HIS A 1 210 ? 7.514 -7.108 -1.422 1.00 92.44 210 HIS A C 1
ATOM 1608 O O . HIS A 1 210 ? 7.825 -6.069 -0.855 1.00 92.44 210 HIS A O 1
ATOM 1614 N N . HIS A 1 211 ? 7.092 -7.105 -2.696 1.00 94.38 211 HIS A N 1
ATOM 1615 C CA . HIS A 1 211 ? 6.896 -5.865 -3.466 1.00 94.38 211 HIS A CA 1
ATOM 1616 C C . HIS A 1 211 ? 5.973 -4.869 -2.734 1.00 94.38 211 HIS A C 1
ATOM 1618 O O . HIS A 1 211 ? 6.083 -3.664 -2.922 1.00 94.38 211 HIS A O 1
ATOM 1624 N N . ASN A 1 212 ? 5.084 -5.347 -1.855 1.00 96.25 212 ASN A N 1
ATOM 1625 C CA . ASN A 1 212 ? 4.170 -4.499 -1.087 1.00 96.25 212 ASN A CA 1
ATOM 1626 C C . ASN A 1 212 ? 4.771 -3.918 0.210 1.00 96.25 212 ASN A C 1
ATOM 1628 O O . ASN A 1 212 ? 4.104 -3.121 0.868 1.00 96.25 212 ASN A O 1
ATOM 1632 N N . GLU A 1 213 ? 5.972 -4.327 0.628 1.00 95.25 213 GLU A N 1
ATOM 1633 C CA . GLU A 1 213 ? 6.500 -4.028 1.970 1.00 95.25 213 GLU A CA 1
ATOM 1634 C C . GLU A 1 213 ? 6.635 -2.534 2.246 1.00 95.25 213 GLU A C 1
ATOM 1636 O O . GLU A 1 213 ? 6.213 -2.075 3.308 1.00 95.25 213 GLU A O 1
ATOM 1641 N N . ASN A 1 214 ? 7.145 -1.768 1.278 1.00 96.56 214 ASN A N 1
ATOM 1642 C CA . ASN A 1 214 ? 7.296 -0.324 1.428 1.00 96.56 214 ASN A CA 1
ATOM 1643 C C . ASN A 1 214 ? 5.942 0.359 1.656 1.00 96.56 214 ASN A C 1
ATOM 1645 O O . ASN A 1 214 ? 5.757 1.035 2.664 1.00 96.56 214 ASN A O 1
ATOM 1649 N N . ALA A 1 215 ? 4.971 0.097 0.775 1.00 97.62 215 ALA A N 1
ATOM 1650 C CA . ALA A 1 215 ? 3.621 0.640 0.881 1.00 97.62 215 ALA A CA 1
ATOM 1651 C C . ALA A 1 215 ? 2.941 0.276 2.213 1.00 97.62 215 ALA A C 1
ATOM 1653 O O . ALA A 1 215 ? 2.297 1.118 2.837 1.00 97.62 215 ALA A O 1
ATOM 1654 N N . LEU A 1 216 ? 3.093 -0.969 2.673 1.00 97.94 216 LEU A N 1
ATOM 1655 C CA . LEU A 1 216 ? 2.507 -1.428 3.934 1.00 97.94 216 LEU A CA 1
ATOM 1656 C C . LEU A 1 216 ? 3.168 -0.790 5.159 1.00 97.94 216 LEU A C 1
ATOM 1658 O O . LEU A 1 216 ? 2.474 -0.460 6.121 1.00 97.94 216 LEU A O 1
ATOM 1662 N N . ALA A 1 217 ? 4.482 -0.586 5.131 1.00 97.12 217 ALA A N 1
ATOM 1663 C CA . ALA A 1 217 ? 5.186 0.116 6.194 1.00 97.12 217 ALA A CA 1
ATOM 1664 C C . ALA A 1 217 ? 4.848 1.622 6.200 1.00 97.12 217 ALA A C 1
ATOM 1666 O O . ALA A 1 217 ? 4.643 2.190 7.273 1.00 97.12 217 ALA A O 1
ATOM 1667 N N . SER A 1 218 ? 4.636 2.247 5.034 1.00 97.69 218 SER A N 1
ATOM 1668 C CA . SER A 1 218 ? 4.062 3.599 4.946 1.00 97.69 218 SER A CA 1
ATOM 1669 C C . SER A 1 218 ? 2.653 3.674 5.547 1.00 97.69 218 SER A C 1
ATOM 1671 O O . SER A 1 218 ? 2.346 4.632 6.255 1.00 97.69 218 SER A O 1
ATOM 1673 N N . CYS A 1 219 ? 1.799 2.660 5.343 1.00 98.44 219 CYS A N 1
ATOM 1674 C CA . CYS A 1 219 ? 0.494 2.586 6.014 1.00 98.44 219 CYS A CA 1
ATOM 1675 C C . CYS A 1 219 ? 0.621 2.509 7.543 1.00 98.44 219 CYS A C 1
ATOM 1677 O O . CYS A 1 219 ? -0.206 3.082 8.250 1.00 98.44 219 CYS A O 1
ATOM 1679 N N . ALA A 1 220 ? 1.642 1.821 8.057 1.00 97.81 220 ALA A N 1
ATOM 1680 C CA . ALA A 1 220 ? 1.883 1.720 9.491 1.00 97.81 220 ALA A CA 1
ATOM 1681 C C . ALA A 1 220 ? 2.328 3.060 10.103 1.00 97.81 220 ALA A C 1
ATOM 1683 O O . ALA A 1 220 ? 1.848 3.429 11.177 1.00 97.81 220 ALA A O 1
ATOM 1684 N N . VAL A 1 221 ? 3.193 3.812 9.408 1.00 96.56 221 VAL A N 1
ATOM 1685 C CA . VAL A 1 221 ? 3.563 5.189 9.789 1.00 96.56 221 VAL A CA 1
ATOM 1686 C C . VAL A 1 221 ? 2.329 6.088 9.775 1.00 96.56 221 VAL A C 1
ATOM 1688 O O . VAL A 1 221 ? 2.016 6.705 10.792 1.00 96.56 221 VAL A O 1
ATOM 1691 N N . PHE A 1 222 ? 1.556 6.065 8.684 1.00 97.56 222 PHE A N 1
ATOM 1692 C CA . PHE A 1 222 ? 0.298 6.805 8.579 1.00 97.56 222 PHE A CA 1
ATOM 1693 C C . PHE A 1 222 ? -0.656 6.495 9.741 1.00 97.56 222 PHE A C 1
ATOM 1695 O O . PHE A 1 222 ? -1.196 7.413 10.353 1.00 97.56 222 PHE A O 1
ATOM 1702 N N . ALA A 1 223 ? -0.850 5.216 10.077 1.00 97.31 223 ALA A N 1
ATOM 1703 C CA . ALA A 1 223 ? -1.732 4.818 11.169 1.00 97.31 223 ALA A CA 1
ATOM 1704 C C . ALA A 1 223 ? -1.306 5.463 12.497 1.00 97.31 223 ALA A C 1
ATOM 1706 O O . ALA A 1 223 ? -2.145 6.011 13.213 1.00 97.31 223 ALA A O 1
ATOM 1707 N N . LYS A 1 224 ? -0.001 5.459 12.801 1.00 93.88 224 LYS A N 1
ATOM 1708 C CA . LYS A 1 224 ? 0.540 6.081 14.016 1.00 93.88 224 LYS A CA 1
ATOM 1709 C C . LYS A 1 224 ? 0.358 7.601 14.018 1.00 93.88 224 LYS A C 1
ATOM 1711 O O . LYS A 1 224 ? -0.051 8.142 15.051 1.00 93.88 224 LYS A O 1
ATOM 1716 N N . GLU A 1 225 ? 0.631 8.273 12.903 1.00 93.94 225 GLU A N 1
ATOM 1717 C CA . GLU A 1 225 ? 0.489 9.730 12.769 1.00 93.94 225 GLU A CA 1
ATOM 1718 C C . GLU A 1 225 ? -0.974 10.185 12.848 1.00 93.94 225 GLU A C 1
ATOM 1720 O O . GLU A 1 225 ? -1.281 11.164 13.525 1.00 93.94 225 GLU A O 1
ATOM 1725 N N . ALA A 1 226 ? -1.895 9.431 12.244 1.00 96.44 226 ALA A N 1
ATOM 1726 C CA . ALA A 1 226 ? -3.335 9.698 12.266 1.00 96.44 226 ALA A CA 1
ATOM 1727 C C . ALA A 1 226 ? -4.037 9.222 13.558 1.00 96.44 226 ALA A C 1
ATOM 1729 O O . ALA A 1 226 ? -5.268 9.228 13.645 1.00 96.44 226 ALA A O 1
ATOM 1730 N N . GLY A 1 227 ? -3.271 8.795 14.568 1.00 95.50 227 GLY A N 1
ATOM 1731 C CA . GLY A 1 227 ? -3.792 8.449 15.891 1.00 95.50 227 GLY A CA 1
ATOM 1732 C C . GLY A 1 227 ? -4.491 7.090 15.992 1.00 95.50 227 GLY A C 1
ATOM 1733 O O . GLY A 1 227 ? -5.175 6.860 16.985 1.00 95.50 227 GLY A O 1
ATOM 1734 N N . PHE A 1 228 ? -4.322 6.194 15.017 1.00 96.19 228 PHE A N 1
ATOM 1735 C CA . PHE A 1 228 ? -4.835 4.823 15.071 1.00 96.19 228 PHE A CA 1
ATOM 1736 C C . PHE A 1 228 ? -3.873 3.867 15.791 1.00 96.19 228 PHE A C 1
ATOM 1738 O O . PHE A 1 228 ? -2.654 4.067 15.824 1.00 96.19 228 PHE A O 1
ATOM 1745 N N . SER A 1 229 ? -4.419 2.762 16.299 1.00 96.00 229 SER A N 1
ATOM 1746 C CA . SER A 1 229 ? -3.653 1.558 16.627 1.00 96.00 229 SER A CA 1
ATOM 1747 C C . SER A 1 229 ? -3.385 0.756 15.351 1.00 96.00 229 SER A C 1
ATOM 1749 O O . SER A 1 229 ? -4.313 0.267 14.706 1.00 96.00 229 SER A O 1
ATOM 1751 N N . TRP A 1 230 ? -2.115 0.605 14.978 1.00 97.50 230 TRP A N 1
ATOM 1752 C CA . TRP A 1 230 ? -1.715 -0.225 13.842 1.00 97.50 230 TRP A CA 1
ATOM 1753 C C . TRP A 1 230 ? -1.864 -1.708 14.191 1.00 97.50 230 TRP A C 1
ATOM 1755 O O . TRP A 1 230 ? -1.135 -2.222 15.038 1.00 97.50 230 TRP A O 1
ATOM 1765 N N . MET A 1 231 ? -2.785 -2.407 13.531 1.00 97.31 231 MET A N 1
ATOM 1766 C CA . MET A 1 231 ? -3.087 -3.814 13.824 1.00 97.31 231 MET A CA 1
ATOM 1767 C C . MET A 1 231 ? -2.324 -4.793 12.926 1.00 97.31 231 MET A C 1
ATOM 1769 O O . MET A 1 231 ? -2.471 -6.002 13.081 1.00 97.31 231 MET A O 1
ATOM 1773 N N . GLY A 1 232 ? -1.506 -4.294 11.998 1.00 97.00 232 GLY A N 1
ATOM 1774 C CA . GLY A 1 232 ? -0.739 -5.098 11.051 1.00 97.00 232 GLY A CA 1
ATOM 1775 C C . GLY A 1 232 ? -1.304 -5.057 9.635 1.00 97.00 232 GLY A C 1
ATOM 1776 O O . GLY A 1 232 ? -2.203 -4.281 9.308 1.00 97.00 232 GLY A O 1
ATOM 1777 N N . SER A 1 233 ? -0.741 -5.899 8.774 1.00 97.62 233 SER A N 1
ATOM 1778 C CA . SER A 1 233 ? -1.044 -5.900 7.347 1.00 97.62 233 SER A CA 1
ATOM 1779 C C . SER A 1 233 ? -1.062 -7.291 6.732 1.00 97.62 233 SER A C 1
ATOM 1781 O O . SER A 1 233 ? -0.471 -8.239 7.250 1.00 97.62 233 SER A O 1
ATOM 1783 N N . VAL A 1 234 ? -1.722 -7.378 5.579 1.00 97.38 234 VAL A N 1
ATOM 1784 C CA . VAL A 1 234 ? -1.735 -8.538 4.690 1.00 97.38 234 VAL A CA 1
ATOM 1785 C C . VAL A 1 234 ? -1.151 -8.125 3.340 1.00 97.38 234 VAL A C 1
ATOM 1787 O O . VAL A 1 234 ? -1.550 -7.108 2.772 1.00 97.38 234 VAL A O 1
ATOM 1790 N N . ALA A 1 235 ? -0.221 -8.925 2.818 1.00 97.00 235 ALA A N 1
ATOM 1791 C CA . ALA A 1 235 ? 0.400 -8.732 1.511 1.00 97.00 235 ALA A CA 1
ATOM 1792 C C . ALA A 1 235 ? 0.104 -9.943 0.624 1.00 97.00 235 ALA A C 1
ATOM 1794 O O . ALA A 1 235 ? 0.411 -11.066 1.016 1.00 97.00 235 ALA A O 1
ATOM 1795 N N . ILE A 1 236 ? -0.464 -9.725 -0.563 1.00 96.75 236 ILE A N 1
ATOM 1796 C CA . ILE A 1 236 ? -0.773 -10.798 -1.520 1.00 96.75 236 ILE A CA 1
ATOM 1797 C C . ILE A 1 236 ? -0.104 -10.499 -2.863 1.00 96.75 236 ILE A C 1
ATOM 1799 O O . ILE A 1 236 ? -0.438 -9.532 -3.551 1.00 96.75 236 ILE A O 1
ATOM 1803 N N . GLY A 1 237 ? 0.836 -11.360 -3.249 1.00 95.75 237 GLY A N 1
ATOM 1804 C CA . GLY A 1 237 ? 1.431 -11.347 -4.582 1.00 95.75 237 GLY A CA 1
ATOM 1805 C C . GLY A 1 237 ? 0.518 -11.994 -5.628 1.00 95.75 237 GLY A C 1
ATOM 1806 O O . GLY A 1 237 ? -0.293 -12.870 -5.331 1.00 95.75 237 GLY A O 1
ATOM 1807 N N . GLY A 1 238 ? 0.635 -11.549 -6.876 1.00 93.94 238 GLY A N 1
ATOM 1808 C CA . GLY A 1 238 ? -0.059 -12.107 -8.032 1.00 93.94 238 GLY A CA 1
ATOM 1809 C C . GLY A 1 238 ? -1.570 -11.922 -7.959 1.00 93.94 238 GLY A C 1
ATOM 1810 O O . GLY A 1 238 ? -2.316 -12.742 -8.487 1.00 93.94 238 GLY A O 1
ATOM 1811 N N . GLY A 1 239 ? -2.039 -10.857 -7.305 1.00 91.19 239 GLY A N 1
ATOM 1812 C CA . GLY A 1 239 ? -3.453 -10.645 -7.010 1.00 91.19 239 GLY A CA 1
ATOM 1813 C C . GLY A 1 239 ? -4.346 -10.616 -8.256 1.00 91.19 239 GLY A C 1
ATOM 1814 O O . GLY A 1 239 ? -5.483 -11.082 -8.202 1.00 91.19 239 GLY A O 1
ATOM 1815 N N . GLU A 1 240 ? -3.851 -10.120 -9.393 1.00 87.62 240 GLU A N 1
ATOM 1816 C CA . GLU A 1 240 ? -4.598 -10.201 -10.657 1.00 87.62 240 GLU A CA 1
ATOM 1817 C C . GLU A 1 240 ? -4.682 -11.640 -11.179 1.00 87.62 240 GLU A C 1
ATOM 1819 O O . GLU A 1 240 ? -5.743 -12.066 -11.621 1.00 87.62 240 GLU A O 1
ATOM 1824 N N . GLY A 1 241 ? -3.589 -12.404 -11.091 1.00 86.81 241 GLY A N 1
ATOM 1825 C CA . GLY A 1 241 ? -3.554 -13.804 -11.518 1.00 86.81 241 GLY A CA 1
ATOM 1826 C C . GLY A 1 241 ? -4.356 -14.743 -10.612 1.00 86.81 241 GLY A C 1
ATOM 1827 O O . GLY A 1 241 ? -4.891 -15.734 -11.098 1.00 86.81 241 GLY A O 1
ATOM 1828 N N . LEU A 1 242 ? -4.461 -14.425 -9.318 1.00 88.00 242 LEU A N 1
ATOM 1829 C CA . LEU A 1 242 ? -5.218 -15.208 -8.340 1.00 88.00 242 LEU A CA 1
ATOM 1830 C C . LEU A 1 242 ? -6.715 -14.874 -8.358 1.00 88.00 242 LEU A C 1
ATOM 1832 O O . LEU A 1 242 ? -7.548 -15.777 -8.389 1.00 88.00 242 LEU A O 1
ATOM 1836 N N . VAL A 1 243 ? -7.056 -13.583 -8.302 1.00 87.75 243 VAL A N 1
ATOM 1837 C CA . VAL A 1 243 ? -8.427 -13.118 -8.026 1.00 87.75 243 VAL A CA 1
ATOM 1838 C C . VAL A 1 243 ? -9.124 -12.592 -9.271 1.00 87.75 243 VAL A C 1
ATOM 1840 O O . VAL A 1 243 ? -10.308 -12.859 -9.470 1.00 87.75 243 VAL A O 1
ATOM 1843 N N . HIS A 1 244 ? -8.414 -11.832 -10.110 1.00 84.31 244 HIS A N 1
ATOM 1844 C CA . HIS A 1 244 ? -8.950 -11.221 -11.332 1.00 84.31 244 HIS A CA 1
ATOM 1845 C C . HIS A 1 244 ? -10.291 -10.474 -11.112 1.00 84.31 244 HIS A C 1
ATOM 1847 O O . HIS A 1 244 ? -11.202 -10.506 -11.944 1.00 84.31 244 HIS A O 1
ATOM 1853 N N . GLY A 1 245 ? -10.457 -9.837 -9.946 1.00 78.00 245 GLY A N 1
ATOM 1854 C CA . GLY A 1 245 ? -11.690 -9.132 -9.574 1.00 78.00 245 GLY A CA 1
ATOM 1855 C C . GLY A 1 245 ? -12.949 -9.998 -9.422 1.00 78.00 245 GLY A C 1
ATOM 1856 O O . GLY A 1 245 ? -14.043 -9.441 -9.363 1.00 78.00 245 GLY A O 1
ATOM 1857 N N . LYS A 1 246 ? -12.821 -11.329 -9.381 1.00 83.88 246 LYS A N 1
ATOM 1858 C CA . LYS A 1 246 ? -13.929 -12.245 -9.078 1.00 83.88 246 LYS A CA 1
ATOM 1859 C C . LYS A 1 246 ? -14.192 -12.287 -7.571 1.00 83.88 246 LYS A C 1
ATOM 1861 O O . LYS A 1 246 ? -13.242 -12.065 -6.812 1.00 83.88 246 LYS A O 1
ATOM 1866 N N . PRO A 1 247 ? -15.420 -12.601 -7.124 1.00 85.44 247 PRO A N 1
ATOM 1867 C CA . PRO A 1 247 ? -15.697 -12.844 -5.712 1.00 85.44 247 PRO A CA 1
ATOM 1868 C C . PRO A 1 247 ? -14.734 -13.887 -5.135 1.00 85.44 247 PRO A C 1
ATOM 1870 O O . PRO A 1 247 ? -14.537 -14.958 -5.708 1.00 85.44 247 PRO A O 1
ATOM 1873 N N . PHE A 1 248 ? -14.085 -13.563 -4.017 1.00 83.44 248 PHE A N 1
ATOM 1874 C CA . PHE A 1 248 ? -13.012 -14.396 -3.466 1.00 83.44 248 PHE A CA 1
ATOM 1875 C C . PHE A 1 248 ? -13.507 -15.767 -2.973 1.00 83.44 248 PHE A C 1
ATOM 1877 O O . PHE A 1 248 ? -12.775 -16.763 -3.015 1.00 83.44 248 PHE A O 1
ATOM 1884 N N . SER A 1 249 ? -14.765 -15.823 -2.533 1.00 80.25 249 SER A N 1
ATOM 1885 C CA . SER A 1 249 ? -15.485 -17.034 -2.129 1.00 80.25 249 SER A CA 1
ATOM 1886 C C . SER A 1 249 ? -15.650 -18.039 -3.276 1.00 80.25 249 SER A C 1
ATOM 1888 O O . SER A 1 249 ? -15.595 -19.243 -3.037 1.00 80.25 249 SER A O 1
ATOM 1890 N N . GLU A 1 250 ? -15.751 -17.567 -4.520 1.00 85.06 250 GLU A N 1
ATOM 1891 C CA . GLU A 1 250 ? -15.956 -18.395 -5.719 1.00 85.06 250 GLU A CA 1
ATOM 1892 C C . GLU A 1 250 ? -14.653 -18.969 -6.301 1.00 85.06 250 GLU A C 1
ATOM 1894 O O . GLU A 1 250 ? -14.672 -19.785 -7.225 1.00 85.06 250 GLU A O 1
ATOM 1899 N N . LEU A 1 251 ? -13.491 -18.543 -5.798 1.00 84.25 251 LEU A N 1
ATOM 1900 C CA . LEU A 1 251 ? -12.205 -18.973 -6.342 1.00 84.25 251 LEU A CA 1
ATOM 1901 C C . LEU A 1 251 ? -11.878 -20.428 -5.961 1.00 84.25 251 LEU A C 1
ATOM 1903 O O . LEU A 1 251 ? -12.028 -20.845 -4.810 1.00 84.25 251 LEU A O 1
ATOM 1907 N N . GLY A 1 252 ? -11.363 -21.196 -6.921 1.00 84.56 252 GLY A N 1
ATOM 1908 C CA . GLY A 1 252 ? -10.991 -22.603 -6.739 1.00 84.56 252 GLY A CA 1
ATOM 1909 C C . GLY A 1 252 ? -9.696 -22.832 -5.944 1.00 84.56 252 GLY A C 1
ATOM 1910 O O . GLY A 1 252 ? -9.209 -21.956 -5.230 1.00 84.56 252 GLY A O 1
ATOM 1911 N N . GLY A 1 253 ? -9.125 -24.032 -6.098 1.00 87.50 253 GLY A N 1
ATOM 1912 C CA . GLY A 1 253 ? -8.012 -24.588 -5.309 1.00 87.50 253 GLY A CA 1
ATOM 1913 C C . GLY A 1 253 ? -6.950 -23.600 -4.796 1.00 87.50 253 GLY A C 1
ATOM 1914 O O . GLY A 1 253 ? -6.777 -23.512 -3.579 1.00 87.50 253 GLY A O 1
ATOM 1915 N N . PRO A 1 254 ? -6.275 -22.818 -5.664 1.00 88.62 254 PRO A N 1
ATOM 1916 C CA . PRO A 1 254 ? -5.197 -21.915 -5.249 1.00 88.62 254 PRO A CA 1
ATOM 1917 C C . PRO A 1 254 ? -5.597 -20.856 -4.211 1.00 88.62 254 PRO A C 1
ATOM 1919 O O . PRO A 1 254 ? -4.739 -20.386 -3.473 1.00 88.62 254 PRO A O 1
ATOM 1922 N N . ALA A 1 255 ? -6.880 -20.491 -4.121 1.00 92.88 255 ALA A N 1
ATOM 1923 C CA . ALA A 1 255 ? -7.379 -19.500 -3.168 1.00 92.88 255 ALA A CA 1
ATOM 1924 C C . ALA A 1 255 ? -7.775 -20.094 -1.801 1.00 92.88 255 ALA A C 1
ATOM 1926 O O . ALA A 1 255 ? -7.946 -19.341 -0.842 1.00 92.88 255 ALA A O 1
ATOM 1927 N N . ILE A 1 256 ? -7.890 -21.426 -1.674 1.00 92.75 256 ILE A N 1
ATOM 1928 C CA . ILE A 1 256 ? -8.292 -22.094 -0.420 1.00 92.75 256 ILE A CA 1
ATOM 1929 C C . ILE A 1 256 ? -7.372 -21.715 0.755 1.00 92.75 256 ILE A C 1
ATOM 1931 O O . ILE A 1 256 ? -7.897 -21.316 1.800 1.00 92.75 256 ILE A O 1
ATOM 1935 N N . PRO A 1 257 ? -6.026 -21.768 0.630 1.00 93.81 257 PRO A N 1
ATOM 1936 C CA . PRO A 1 257 ? -5.146 -21.386 1.732 1.00 93.81 257 PRO A CA 1
ATOM 1937 C C . PRO A 1 257 ? -5.307 -19.916 2.121 1.00 93.81 257 PRO A C 1
ATOM 1939 O O . PRO A 1 257 ? -5.234 -19.580 3.301 1.00 93.81 257 PRO A O 1
ATOM 1942 N N . TYR A 1 258 ? -5.565 -19.038 1.151 1.00 95.81 258 TYR A N 1
ATOM 1943 C CA . TYR A 1 258 ? -5.754 -17.615 1.412 1.00 95.81 258 TYR A CA 1
ATOM 1944 C C . TYR A 1 258 ? -7.054 -17.351 2.162 1.00 95.81 258 TYR A C 1
ATOM 1946 O O . TYR A 1 258 ? -7.030 -16.615 3.141 1.00 95.81 258 TYR A O 1
ATOM 1954 N N . ARG A 1 259 ? -8.162 -17.996 1.772 1.00 95.62 259 ARG A N 1
ATOM 1955 C CA . ARG A 1 259 ? -9.435 -17.907 2.504 1.00 95.62 259 ARG A CA 1
ATOM 1956 C C . ARG A 1 259 ? -9.275 -18.332 3.953 1.00 95.62 259 ARG A C 1
ATOM 1958 O O . ARG A 1 259 ? -9.560 -17.539 4.838 1.00 95.62 259 ARG A O 1
ATOM 1965 N N . LYS A 1 260 ? -8.685 -19.509 4.189 1.00 96.62 260 LYS A N 1
ATOM 1966 C CA . LYS A 1 260 ? -8.430 -20.010 5.547 1.00 96.62 260 LYS A CA 1
ATOM 1967 C C . LYS A 1 260 ? -7.661 -18.998 6.402 1.00 96.62 260 LYS A C 1
ATOM 1969 O O . LYS A 1 260 ? -7.988 -18.799 7.565 1.00 96.62 260 LYS A O 1
ATOM 1974 N N . ASN A 1 261 ? -6.626 -18.369 5.847 1.00 98.25 261 ASN A N 1
ATOM 1975 C CA . ASN A 1 261 ? -5.838 -17.395 6.600 1.00 98.25 261 ASN A CA 1
ATOM 1976 C C . ASN A 1 261 ? -6.547 -16.039 6.738 1.00 98.25 261 ASN A C 1
ATOM 1978 O O . ASN A 1 261 ? -6.401 -15.406 7.776 1.00 98.25 261 ASN A O 1
ATOM 1982 N N . LEU A 1 262 ? -7.348 -15.606 5.761 1.00 98.00 262 LEU A N 1
ATOM 1983 C CA . LEU A 1 262 ? -8.201 -14.421 5.900 1.00 98.00 262 LEU A CA 1
ATOM 1984 C C . LEU A 1 262 ? -9.304 -14.626 6.947 1.00 98.00 262 LEU A C 1
ATOM 1986 O O . LEU A 1 262 ? -9.607 -13.684 7.671 1.00 98.00 262 LEU A O 1
ATOM 1990 N N . ASP A 1 263 ? -9.832 -15.843 7.099 1.00 98.31 263 ASP A N 1
ATOM 1991 C CA . ASP A 1 263 ? -10.776 -16.181 8.171 1.00 98.31 263 ASP A CA 1
ATOM 1992 C C . ASP A 1 263 ? -10.115 -16.010 9.551 1.00 98.31 263 ASP A C 1
ATOM 1994 O O . ASP A 1 263 ? -10.693 -15.397 10.448 1.00 98.31 263 ASP A O 1
ATOM 1998 N N . LEU A 1 264 ? -8.867 -16.479 9.710 1.00 98.44 264 LEU A N 1
ATOM 1999 C CA . LEU A 1 264 ? -8.082 -16.274 10.938 1.00 98.44 264 LEU A CA 1
ATOM 2000 C C . LEU A 1 264 ? -7.825 -14.786 11.211 1.00 98.44 264 LEU A C 1
ATOM 2002 O O . LEU A 1 264 ? -7.898 -14.343 12.358 1.00 98.44 264 LEU A O 1
ATOM 2006 N N . VAL A 1 265 ? -7.544 -14.007 10.163 1.00 98.56 265 VAL A N 1
ATOM 2007 C CA . VAL A 1 265 ? -7.392 -12.550 10.273 1.00 98.56 265 VAL A CA 1
ATOM 2008 C C . VAL A 1 265 ? -8.707 -11.904 10.714 1.00 98.56 265 VAL A C 1
ATOM 2010 O O . VAL A 1 265 ? -8.691 -11.100 11.642 1.00 98.56 265 VAL A O 1
ATOM 2013 N N . ALA A 1 266 ? -9.842 -12.280 10.122 1.00 98.50 266 ALA A N 1
ATOM 2014 C CA . ALA A 1 266 ? -11.156 -11.759 10.492 1.00 98.50 266 ALA A CA 1
ATOM 2015 C C . ALA A 1 266 ? -11.487 -12.039 11.965 1.00 98.50 266 ALA A C 1
ATOM 2017 O O . ALA A 1 266 ? -11.873 -11.128 12.692 1.00 98.50 266 ALA A O 1
ATOM 2018 N N . GLN A 1 267 ? -11.277 -13.277 12.424 1.00 97.88 267 GLN A N 1
ATOM 2019 C CA . GLN A 1 267 ? -11.515 -13.678 13.816 1.00 97.88 267 GLN A CA 1
ATOM 2020 C C . GLN A 1 267 ? -10.640 -12.887 14.795 1.00 97.88 267 GLN A C 1
ATOM 2022 O O . GLN A 1 267 ? -11.131 -12.375 15.805 1.00 97.88 267 GLN A O 1
ATOM 2027 N N . ALA A 1 268 ? -9.347 -12.739 14.488 1.00 97.31 268 ALA A N 1
ATOM 2028 C CA . ALA A 1 268 ? -8.433 -11.958 15.313 1.00 97.31 268 ALA A CA 1
ATOM 2029 C C . ALA A 1 268 ? -8.884 -10.492 15.406 1.00 97.31 268 ALA A C 1
ATOM 2031 O O . ALA A 1 268 ? -9.073 -9.984 16.514 1.00 97.31 268 ALA A O 1
ATOM 2032 N N . LEU A 1 269 ? -9.154 -9.853 14.264 1.00 97.56 269 LEU A N 1
ATOM 2033 C CA . LEU A 1 269 ? -9.585 -8.455 14.201 1.00 97.56 269 LEU A CA 1
ATOM 2034 C C . LEU A 1 269 ? -10.936 -8.226 14.893 1.00 97.56 269 LEU A C 1
ATOM 2036 O O . LEU A 1 269 ? -11.067 -7.261 15.644 1.00 97.56 269 LEU A O 1
ATOM 2040 N N . ALA A 1 270 ? -11.911 -9.124 14.718 1.00 97.56 270 ALA A N 1
ATOM 2041 C CA . ALA A 1 270 ? -13.204 -9.057 15.404 1.00 97.56 270 ALA A CA 1
ATOM 2042 C C . ALA A 1 270 ? -13.048 -9.118 16.933 1.00 97.56 270 ALA A C 1
ATOM 2044 O O . ALA A 1 270 ? -13.745 -8.413 17.659 1.00 97.56 270 ALA A O 1
ATOM 2045 N N . SER A 1 271 ? -12.080 -9.891 17.435 1.00 95.81 271 SER A N 1
ATOM 2046 C CA . SER A 1 271 ? -11.739 -9.939 18.866 1.00 95.81 271 SER A CA 1
ATOM 2047 C C . SER A 1 271 ? -10.876 -8.764 19.358 1.00 95.81 271 SER A C 1
ATOM 2049 O O . SER A 1 271 ? -10.475 -8.748 20.520 1.00 95.81 271 SER A O 1
ATOM 2051 N N . GLY A 1 272 ? -10.572 -7.796 18.486 1.00 95.12 272 GLY A N 1
ATOM 2052 C CA . GLY A 1 272 ? -9.733 -6.636 18.793 1.00 95.12 272 GLY A CA 1
ATOM 2053 C C . GLY A 1 272 ? -8.225 -6.898 18.741 1.00 95.12 272 GLY A C 1
ATOM 2054 O O . GLY A 1 272 ? -7.451 -5.997 19.067 1.00 95.12 272 GLY A O 1
ATOM 2055 N N . LYS A 1 273 ? -7.799 -8.093 18.314 1.00 95.94 273 LYS A N 1
ATOM 2056 C CA . LYS A 1 273 ? -6.390 -8.501 18.215 1.00 95.94 273 LYS A CA 1
ATOM 2057 C C . LYS A 1 273 ? -5.775 -8.092 16.878 1.00 95.94 273 LYS A C 1
ATOM 2059 O O . LYS A 1 273 ? -6.480 -7.823 15.909 1.00 95.94 273 LYS A O 1
ATOM 2064 N N . SER A 1 274 ? -4.447 -8.044 16.829 1.00 96.88 274 SER A N 1
ATOM 2065 C CA . SER A 1 274 ? -3.686 -7.784 15.604 1.00 96.88 274 SER A CA 1
ATOM 2066 C C . SER A 1 274 ? -3.766 -8.943 14.608 1.00 96.88 274 SER A C 1
ATOM 2068 O O . SER A 1 274 ? -4.133 -10.068 14.951 1.00 96.88 274 SER A O 1
ATOM 2070 N N . VAL A 1 275 ? -3.412 -8.655 13.355 1.00 97.50 275 VAL A N 1
ATOM 2071 C CA . VAL A 1 275 ? -3.249 -9.648 12.289 1.00 97.50 275 VAL A CA 1
ATOM 2072 C C . VAL A 1 275 ? -2.259 -10.727 12.764 1.00 97.50 275 VAL A C 1
ATOM 2074 O O . VAL A 1 275 ? -1.105 -10.388 13.042 1.00 97.50 275 VAL A O 1
ATOM 2077 N N . PRO A 1 276 ? -2.661 -12.014 12.843 1.00 97.06 276 PRO A N 1
ATOM 2078 C CA . PRO A 1 276 ? -1.777 -13.077 13.314 1.00 97.06 276 PRO A CA 1
ATOM 2079 C C . PRO A 1 276 ? -0.535 -13.220 12.431 1.00 97.06 276 PRO A C 1
ATOM 2081 O O . PRO A 1 276 ? -0.632 -13.209 11.198 1.00 97.06 276 PRO A O 1
ATOM 2084 N N . VAL A 1 277 ? 0.635 -13.385 13.053 1.00 95.31 277 VAL A N 1
ATOM 2085 C CA . VAL A 1 277 ? 1.923 -13.450 12.345 1.00 95.31 277 VAL A CA 1
ATOM 2086 C C . VAL A 1 277 ? 1.958 -14.643 11.392 1.00 95.31 277 VAL A C 1
ATOM 2088 O O . VAL A 1 277 ? 2.371 -14.500 10.241 1.00 95.31 277 VAL A O 1
ATOM 2091 N N . GLU A 1 278 ? 1.459 -15.797 11.824 1.00 96.62 278 GLU A N 1
ATOM 2092 C CA . GLU A 1 278 ? 1.393 -17.021 11.028 1.00 96.62 278 GLU A CA 1
ATOM 2093 C C . GLU A 1 278 ? 0.494 -16.829 9.809 1.00 96.62 278 GLU A C 1
ATOM 2095 O O . GLU A 1 278 ? 0.898 -17.163 8.695 1.00 96.62 278 GLU A O 1
ATOM 2100 N N . ALA A 1 279 ? -0.688 -16.230 9.993 1.00 97.38 279 ALA A N 1
ATOM 2101 C CA . ALA A 1 279 ? -1.608 -15.948 8.896 1.00 97.38 279 ALA A CA 1
ATOM 2102 C C . ALA A 1 279 ? -0.974 -14.993 7.876 1.00 97.38 279 ALA A C 1
ATOM 2104 O O . ALA A 1 279 ? -1.010 -15.261 6.674 1.00 97.38 279 ALA A O 1
ATOM 2105 N N . ARG A 1 280 ? -0.309 -13.929 8.351 1.00 96.19 280 ARG A N 1
ATOM 2106 C CA . ARG A 1 280 ? 0.445 -12.993 7.503 1.00 96.19 280 ARG A CA 1
ATOM 2107 C C . ARG A 1 280 ? 1.521 -13.707 6.684 1.00 96.19 280 ARG A C 1
ATOM 2109 O O . ARG A 1 280 ? 1.618 -13.476 5.481 1.00 96.19 280 ARG A O 1
ATOM 2116 N N . MET A 1 281 ? 2.301 -14.592 7.308 1.00 96.25 281 MET A N 1
ATOM 2117 C CA . MET A 1 281 ? 3.345 -15.357 6.618 1.00 96.25 281 MET A CA 1
ATOM 2118 C C . MET A 1 281 ? 2.774 -16.303 5.558 1.00 96.25 281 MET A C 1
ATOM 2120 O O . MET A 1 281 ? 3.358 -16.428 4.487 1.00 96.25 281 MET A O 1
ATOM 2124 N N . GLN A 1 282 ? 1.646 -16.972 5.823 1.00 97.31 282 GLN A N 1
ATOM 2125 C CA . GLN A 1 282 ? 1.024 -17.858 4.832 1.00 97.31 282 GLN A CA 1
ATOM 2126 C C . GLN A 1 282 ? 0.408 -17.076 3.667 1.00 97.31 282 GLN A C 1
ATOM 2128 O O . GLN A 1 282 ? 0.552 -17.498 2.524 1.00 97.31 282 GLN A O 1
ATOM 2133 N N . LEU A 1 283 ? -0.232 -15.932 3.936 1.00 96.75 283 LEU A N 1
ATOM 2134 C CA . LEU A 1 283 ? -0.817 -15.067 2.902 1.00 96.75 283 LEU A CA 1
ATOM 2135 C C . LEU A 1 283 ? 0.246 -14.453 1.979 1.00 96.75 283 LEU A C 1
ATOM 2137 O O . LEU A 1 283 ? -0.032 -14.235 0.803 1.00 96.75 283 LEU A O 1
ATOM 2141 N N . GLY A 1 284 ? 1.462 -14.231 2.486 1.00 96.06 284 GLY A N 1
ATOM 2142 C CA . GLY A 1 284 ? 2.592 -13.755 1.687 1.00 96.06 284 GLY A CA 1
ATOM 2143 C C . GLY A 1 284 ? 3.210 -14.810 0.763 1.00 96.06 284 GLY A C 1
ATOM 2144 O O . GLY A 1 284 ? 3.973 -14.472 -0.142 1.00 96.06 284 GLY A O 1
ATOM 2145 N N . LYS A 1 285 ? 2.896 -16.100 0.942 1.00 95.69 285 LYS A N 1
ATOM 2146 C CA . LYS A 1 285 ? 3.452 -17.146 0.076 1.00 95.69 285 LYS A CA 1
ATOM 2147 C C . LYS A 1 285 ? 2.841 -17.064 -1.323 1.00 95.69 285 LYS A C 1
ATOM 2149 O O . LYS A 1 285 ? 1.636 -16.849 -1.449 1.00 95.69 285 LYS A O 1
ATOM 2154 N N . PRO A 1 286 ? 3.634 -17.281 -2.382 1.00 94.44 286 PRO A N 1
ATOM 2155 C CA . PRO A 1 286 ? 3.111 -17.320 -3.737 1.00 94.44 286 PRO A CA 1
ATOM 2156 C C . PRO A 1 286 ? 2.269 -18.586 -3.954 1.00 94.44 286 PRO A C 1
ATOM 2158 O O . PRO A 1 286 ? 2.687 -19.688 -3.600 1.00 94.44 286 PRO A O 1
ATOM 2161 N N . PHE A 1 287 ? 1.101 -18.452 -4.589 1.00 93.62 287 PHE A N 1
ATOM 2162 C CA . PHE A 1 287 ? 0.209 -19.588 -4.884 1.00 93.62 287 PHE A CA 1
ATOM 2163 C C . PHE A 1 287 ? 0.756 -20.536 -5.962 1.00 93.62 287 PHE A C 1
ATOM 2165 O O . PHE A 1 287 ? 0.222 -21.621 -6.178 1.00 93.62 287 PHE A O 1
ATOM 2172 N N . THR A 1 288 ? 1.798 -20.113 -6.673 1.00 93.56 288 THR A N 1
ATOM 2173 C CA . THR A 1 288 ? 2.491 -20.895 -7.694 1.00 93.56 288 THR A CA 1
ATOM 2174 C C . THR A 1 288 ? 3.958 -20.467 -7.753 1.00 93.56 288 THR A C 1
ATOM 2176 O O . THR A 1 288 ? 4.255 -19.293 -7.522 1.00 93.56 288 THR A O 1
ATOM 2179 N N . PRO A 1 289 ? 4.894 -21.362 -8.119 1.00 92.94 289 PRO A N 1
ATOM 2180 C CA . PRO A 1 289 ? 6.272 -20.986 -8.410 1.00 92.94 289 PRO A CA 1
ATOM 2181 C C . PRO A 1 289 ? 6.373 -19.817 -9.399 1.00 92.94 289 PRO A C 1
ATOM 2183 O O . PRO A 1 289 ? 5.668 -19.779 -10.413 1.00 92.94 289 PRO A O 1
ATOM 2186 N N . GLY A 1 290 ? 7.293 -18.882 -9.143 1.00 92.12 290 GLY A N 1
ATOM 2187 C CA . GLY A 1 290 ? 7.384 -17.645 -9.924 1.00 92.12 290 GLY A CA 1
ATOM 2188 C C . GLY A 1 290 ? 7.707 -17.854 -11.407 1.00 92.12 290 GLY A C 1
ATOM 2189 O O . GLY A 1 290 ? 7.231 -17.104 -12.256 1.00 92.12 290 GLY A O 1
ATOM 2190 N N . TRP A 1 291 ? 8.444 -18.910 -11.762 1.00 92.06 291 TRP A N 1
ATOM 2191 C CA . TRP A 1 291 ? 8.710 -19.235 -13.167 1.00 92.06 291 TRP A CA 1
ATOM 2192 C C . TRP A 1 291 ? 7.440 -19.663 -13.922 1.00 92.06 291 TRP A C 1
ATOM 2194 O O . TRP A 1 291 ? 7.267 -19.260 -15.072 1.00 92.06 291 TRP A O 1
ATOM 2204 N N . ILE A 1 292 ? 6.521 -20.391 -13.268 1.00 93.62 292 ILE A N 1
ATOM 2205 C CA . ILE A 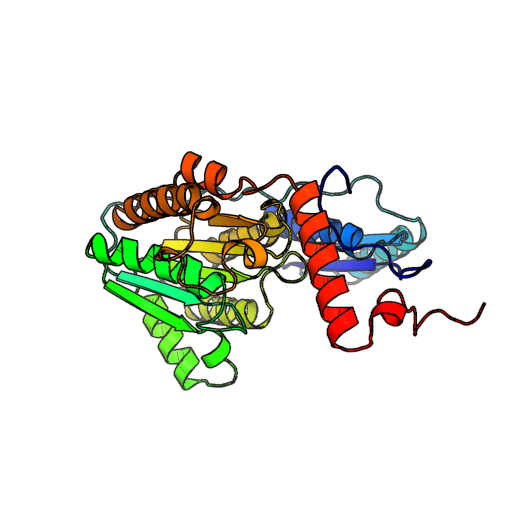1 292 ? 5.214 -20.757 -13.841 1.00 93.62 292 ILE A CA 1
ATOM 2206 C C . ILE A 1 292 ? 4.389 -19.493 -14.047 1.00 93.62 292 ILE A C 1
ATOM 2208 O O . ILE A 1 292 ? 3.856 -19.278 -15.135 1.00 93.62 292 ILE A O 1
ATOM 2212 N N . TYR A 1 293 ? 4.336 -18.627 -13.029 1.00 93.81 293 TYR A N 1
ATOM 2213 C CA . TYR A 1 293 ? 3.614 -17.358 -13.108 1.00 93.81 293 TYR A CA 1
ATOM 2214 C C . TYR A 1 293 ? 4.078 -16.516 -14.305 1.00 93.81 293 TYR A C 1
ATOM 2216 O O . TYR A 1 293 ? 3.262 -16.068 -15.113 1.00 93.81 293 TYR A O 1
ATOM 2224 N N . ARG A 1 294 ? 5.399 -16.369 -14.479 1.00 92.44 294 ARG A N 1
ATOM 2225 C CA . ARG A 1 294 ? 5.992 -15.638 -15.610 1.00 92.44 294 ARG A CA 1
ATOM 2226 C C . ARG A 1 294 ? 5.695 -16.293 -16.960 1.00 92.44 294 ARG A C 1
ATOM 2228 O O . ARG A 1 294 ? 5.370 -15.582 -17.910 1.00 92.44 294 ARG A O 1
ATOM 2235 N N . ALA A 1 295 ? 5.779 -17.620 -17.057 1.00 93.31 295 ALA A N 1
ATOM 2236 C CA . ALA A 1 295 ? 5.505 -18.346 -18.297 1.00 93.31 295 ALA A CA 1
ATOM 2237 C C . ALA A 1 295 ? 4.039 -18.196 -18.737 1.00 93.31 295 ALA A C 1
ATOM 2239 O O . ALA A 1 295 ? 3.769 -17.833 -19.885 1.00 93.31 295 ALA A O 1
ATOM 2240 N N . VAL A 1 296 ? 3.095 -18.398 -17.811 1.00 92.81 296 VAL A N 1
ATOM 2241 C CA . VAL A 1 296 ? 1.654 -18.243 -18.065 1.00 92.81 296 VAL A CA 1
ATOM 2242 C C . VAL A 1 296 ? 1.314 -16.794 -18.409 1.00 92.81 296 VAL A C 1
ATOM 2244 O O . VAL A 1 296 ? 0.608 -16.550 -19.388 1.00 92.81 296 VAL A O 1
ATOM 2247 N N . GLY A 1 297 ? 1.863 -15.828 -17.666 1.00 91.06 297 GLY A N 1
ATOM 2248 C CA . GLY A 1 297 ? 1.695 -14.405 -17.958 1.00 91.06 297 GLY A CA 1
ATOM 2249 C C . GLY A 1 297 ? 2.204 -14.039 -19.355 1.00 91.06 297 GLY A C 1
ATOM 2250 O O . GLY A 1 297 ? 1.478 -13.423 -20.133 1.00 91.06 297 GLY A O 1
ATOM 2251 N N . SER A 1 298 ? 3.413 -14.480 -19.719 1.00 91.69 298 SER A N 1
ATOM 2252 C CA . SER A 1 298 ? 3.989 -14.251 -21.053 1.00 91.69 298 SER A CA 1
ATOM 2253 C C . SER A 1 298 ? 3.124 -14.850 -22.164 1.00 91.69 298 SER A C 1
ATOM 2255 O O . SER A 1 298 ? 2.853 -14.187 -23.168 1.00 91.69 298 SER A O 1
ATOM 2257 N N . TYR A 1 299 ? 2.637 -16.079 -21.976 1.00 93.81 299 TYR A N 1
ATOM 2258 C CA . TYR A 1 299 ? 1.716 -16.711 -22.917 1.00 93.81 299 TYR A CA 1
ATOM 2259 C C . TYR A 1 299 ? 0.409 -15.916 -23.059 1.00 93.81 299 TYR A C 1
ATOM 2261 O O . TYR A 1 299 ? -0.037 -15.667 -24.182 1.00 93.81 299 TYR A O 1
ATOM 2269 N N . GLY A 1 300 ? -0.180 -15.475 -21.942 1.00 92.50 300 GLY A N 1
ATOM 2270 C CA . GLY A 1 300 ? -1.390 -14.653 -21.920 1.00 92.50 300 GLY A CA 1
ATOM 2271 C C . GLY A 1 300 ? -1.230 -13.359 -22.719 1.00 92.50 300 GLY A C 1
ATOM 2272 O O . GLY A 1 300 ? -2.035 -13.087 -23.614 1.00 92.50 300 GLY A O 1
ATOM 2273 N N . TRP A 1 301 ? -0.143 -12.620 -22.477 1.00 91.69 301 TRP A N 1
ATOM 2274 C CA . TRP A 1 301 ? 0.187 -11.403 -23.223 1.00 91.69 301 TRP A CA 1
ATOM 2275 C C . TRP A 1 301 ? 0.389 -11.667 -24.718 1.00 91.69 301 TRP A C 1
ATOM 2277 O O . TRP A 1 301 ? -0.212 -10.981 -25.541 1.00 91.69 301 TRP A O 1
ATOM 2287 N N . LYS A 1 302 ? 1.149 -12.704 -25.100 1.00 94.56 302 LYS A N 1
ATOM 2288 C CA . LYS A 1 302 ? 1.343 -13.075 -26.517 1.00 94.56 302 LYS A CA 1
ATOM 2289 C C . LYS A 1 302 ? 0.029 -13.465 -27.200 1.00 94.56 302 LYS A C 1
ATOM 2291 O O . LYS A 1 302 ? -0.211 -13.091 -28.348 1.00 94.56 302 LYS A O 1
ATOM 2296 N N . LYS A 1 303 ? -0.853 -14.190 -26.505 1.00 95.56 303 LYS A N 1
ATOM 2297 C CA . LYS A 1 303 ? -2.185 -14.554 -27.012 1.00 95.56 303 LYS A CA 1
ATOM 2298 C C . LYS A 1 303 ? -3.055 -13.316 -27.235 1.00 95.56 303 LYS A C 1
ATOM 2300 O O . LYS A 1 303 ? -3.720 -13.230 -28.267 1.00 95.56 303 LYS A O 1
ATOM 2305 N N . GLN A 1 304 ? -3.046 -12.364 -26.301 1.00 95.06 304 GLN A N 1
ATOM 2306 C CA . GLN A 1 304 ? -3.777 -11.105 -26.446 1.00 95.06 304 GLN A CA 1
ATOM 2307 C C . GLN A 1 304 ? -3.195 -10.246 -27.575 1.00 95.06 304 GLN A C 1
ATOM 2309 O O . GLN A 1 304 ? -3.956 -9.756 -28.404 1.00 95.06 304 GLN A O 1
ATOM 2314 N N . ALA A 1 305 ? -1.869 -10.133 -27.677 1.00 95.19 305 ALA A N 1
ATOM 2315 C CA . ALA A 1 305 ? -1.210 -9.404 -28.757 1.00 95.19 305 ALA A CA 1
ATOM 2316 C C . ALA A 1 305 ? -1.564 -9.986 -30.135 1.00 95.19 305 ALA A C 1
ATOM 2318 O O . ALA A 1 305 ? -1.911 -9.238 -31.042 1.00 95.19 305 ALA A O 1
ATOM 2319 N N . ARG A 1 306 ? -1.582 -11.322 -30.283 1.00 96.69 306 ARG A N 1
ATOM 2320 C CA . ARG A 1 306 ? -2.008 -11.984 -31.530 1.00 96.69 306 ARG A CA 1
ATOM 2321 C C . ARG A 1 306 ? -3.446 -11.638 -31.910 1.00 96.69 306 ARG A C 1
ATOM 2323 O O . ARG A 1 306 ? -3.700 -11.322 -33.065 1.00 96.69 306 ARG A O 1
ATOM 2330 N N . ARG A 1 307 ? -4.373 -11.681 -30.947 1.00 96.75 307 ARG A N 1
ATOM 2331 C CA . ARG A 1 307 ? -5.790 -11.338 -31.175 1.00 96.75 307 ARG A CA 1
ATOM 2332 C C . ARG A 1 307 ? -5.987 -9.893 -31.633 1.00 96.75 307 ARG A C 1
ATOM 2334 O O . ARG A 1 307 ? -6.942 -9.628 -32.345 1.00 96.75 307 ARG A O 1
ATOM 2341 N N . ASN A 1 308 ? -5.089 -8.996 -31.235 1.00 96.56 308 ASN A N 1
ATOM 2342 C CA . ASN A 1 308 ? -5.133 -7.578 -31.586 1.00 96.56 308 ASN A CA 1
ATOM 2343 C C . ASN A 1 308 ? -4.162 -7.210 -32.726 1.00 96.56 308 ASN A C 1
ATOM 2345 O O . ASN A 1 308 ? -3.874 -6.035 -32.911 1.00 96.56 308 ASN A O 1
ATOM 2349 N N . GLY A 1 309 ? -3.602 -8.184 -33.459 1.00 96.56 309 GLY A N 1
ATOM 2350 C CA . GLY A 1 309 ? -2.688 -7.914 -34.581 1.00 96.56 309 GLY A CA 1
ATOM 2351 C C . GLY A 1 309 ? -1.327 -7.310 -34.197 1.00 96.56 309 GLY A C 1
ATOM 2352 O O . GLY A 1 309 ? -0.571 -6.907 -35.070 1.00 96.56 309 GLY A O 1
ATOM 2353 N N . ALA A 1 310 ? -0.983 -7.275 -32.907 1.00 95.62 310 ALA A N 1
ATOM 2354 C CA . ALA A 1 310 ? 0.198 -6.589 -32.373 1.00 95.62 310 ALA A CA 1
ATOM 2355 C C . ALA A 1 310 ? 1.334 -7.544 -31.957 1.00 95.62 310 ALA A C 1
ATOM 2357 O O . ALA A 1 310 ? 2.281 -7.135 -31.288 1.00 95.62 310 ALA A O 1
ATOM 2358 N N . LEU A 1 311 ? 1.256 -8.837 -32.303 1.00 95.25 311 LEU A N 1
ATOM 2359 C CA . LEU A 1 311 ? 2.231 -9.834 -31.833 1.00 95.25 311 LEU A CA 1
ATOM 2360 C C . LEU A 1 311 ? 3.667 -9.518 -32.273 1.00 95.25 311 LEU A C 1
ATOM 2362 O O . LEU A 1 311 ? 4.582 -9.670 -31.469 1.00 95.25 311 LEU A O 1
ATOM 2366 N N . SER A 1 312 ? 3.863 -9.064 -33.513 1.00 93.94 312 SER A N 1
ATOM 2367 C CA . SER A 1 312 ? 5.180 -8.672 -34.035 1.00 93.94 312 SER A CA 1
ATOM 2368 C C . SER A 1 312 ? 5.717 -7.377 -33.417 1.00 93.94 312 SER A C 1
ATOM 2370 O O . SER A 1 312 ? 6.908 -7.109 -33.514 1.00 93.94 312 SER A O 1
ATOM 2372 N N . GLN A 1 313 ? 4.860 -6.591 -32.760 1.00 92.06 313 GLN A N 1
ATOM 2373 C CA . GLN A 1 313 ? 5.192 -5.283 -32.188 1.00 92.06 313 GLN A CA 1
ATOM 2374 C C . GLN A 1 313 ? 5.339 -5.317 -30.659 1.00 92.06 313 GLN A C 1
ATOM 2376 O O . GLN A 1 313 ? 5.613 -4.290 -30.045 1.00 92.06 313 GLN A O 1
ATOM 2381 N N . ILE A 1 314 ? 5.178 -6.480 -30.015 1.00 89.62 314 ILE A N 1
ATOM 2382 C CA . ILE A 1 314 ? 5.215 -6.602 -28.544 1.00 89.62 314 ILE A CA 1
ATOM 2383 C C . ILE A 1 314 ? 6.556 -6.147 -27.933 1.00 89.62 314 ILE A C 1
ATOM 2385 O O . ILE A 1 314 ? 6.610 -5.674 -26.792 1.00 89.62 314 ILE A O 1
ATOM 2389 N N . ASP A 1 315 ? 7.613 -6.245 -28.739 1.00 89.88 315 ASP A N 1
ATOM 2390 C CA . ASP A 1 315 ? 8.985 -5.880 -28.406 1.00 89.88 315 ASP A CA 1
ATOM 2391 C C . ASP A 1 315 ? 9.448 -4.601 -29.127 1.00 89.88 315 ASP A C 1
ATOM 2393 O O . ASP A 1 315 ? 10.632 -4.273 -29.083 1.00 89.88 315 ASP A O 1
ATOM 2397 N N . ALA A 1 316 ? 8.532 -3.860 -29.763 1.00 90.56 316 ALA A N 1
ATOM 2398 C CA . ALA A 1 316 ? 8.857 -2.611 -30.441 1.00 90.56 316 ALA A CA 1
ATOM 2399 C C . ALA A 1 316 ? 9.480 -1.590 -29.471 1.00 90.56 316 ALA A C 1
ATOM 2401 O O . ALA A 1 316 ? 9.061 -1.447 -28.316 1.00 90.56 316 ALA A O 1
ATOM 2402 N N . ARG A 1 317 ? 10.474 -0.855 -29.974 1.00 92.56 317 ARG A N 1
ATOM 2403 C CA . ARG A 1 317 ? 11.204 0.202 -29.263 1.00 92.56 317 ARG A CA 1
ATOM 2404 C C . ARG A 1 317 ? 10.982 1.546 -29.981 1.00 92.56 317 ARG A C 1
ATOM 2406 O O . ARG A 1 317 ? 11.924 2.068 -30.558 1.00 92.56 317 ARG A O 1
ATOM 2413 N N . PRO A 1 318 ? 9.768 2.133 -29.959 1.00 89.88 318 PRO A N 1
ATOM 2414 C CA . PRO A 1 318 ? 9.449 3.339 -30.745 1.00 89.88 318 PRO A CA 1
ATOM 2415 C C . PRO A 1 318 ? 10.212 4.607 -30.318 1.00 89.88 318 PRO A C 1
ATOM 2417 O O . PRO A 1 318 ? 10.123 5.621 -30.995 1.00 89.88 318 PRO A O 1
ATOM 2420 N N . TYR A 1 319 ? 10.929 4.552 -29.192 1.00 85.62 319 TYR A N 1
ATOM 2421 C CA . TYR A 1 319 ? 11.768 5.634 -28.662 1.00 85.62 319 TYR A CA 1
ATOM 2422 C C . TYR A 1 319 ? 13.261 5.283 -28.687 1.00 85.62 319 TYR A C 1
ATOM 2424 O O . TYR A 1 319 ? 14.047 5.948 -28.022 1.00 85.62 319 TYR A O 1
ATOM 2432 N N . ALA A 1 320 ? 13.654 4.190 -29.353 1.00 86.12 320 ALA A N 1
ATOM 2433 C CA . ALA A 1 320 ? 15.067 3.990 -29.635 1.00 86.12 320 ALA A CA 1
ATOM 2434 C C . ALA A 1 320 ? 15.473 5.082 -30.626 1.00 86.12 320 ALA A C 1
ATOM 2436 O O . ALA A 1 320 ? 14.844 5.206 -31.676 1.00 86.12 320 ALA A O 1
ATOM 2437 N N . GLU A 1 321 ? 16.462 5.895 -30.264 1.00 73.00 321 GLU A N 1
ATOM 2438 C CA . GLU A 1 321 ? 17.124 6.758 -31.239 1.00 73.00 321 GLU A CA 1
ATOM 2439 C C . GLU A 1 321 ? 17.648 5.849 -32.361 1.00 73.00 321 GLU A C 1
ATOM 2441 O O . GLU A 1 321 ? 18.197 4.777 -32.080 1.00 73.00 321 GLU A O 1
ATOM 2446 N N . GLU A 1 322 ? 17.396 6.214 -33.622 1.00 57.62 322 GLU A N 1
ATOM 2447 C CA . GLU A 1 322 ? 18.089 5.571 -34.738 1.00 57.62 322 GLU A CA 1
ATOM 2448 C C . GLU A 1 322 ? 19.587 5.790 -34.500 1.00 57.62 322 GLU A C 1
ATOM 2450 O O . GLU A 1 322 ? 20.027 6.928 -34.338 1.00 57.62 322 GLU A O 1
ATOM 2455 N N . VAL A 1 323 ? 20.320 4.684 -34.349 1.00 50.75 323 VAL A N 1
ATOM 2456 C CA . VAL A 1 323 ? 21.761 4.666 -34.054 1.00 50.75 323 VAL A CA 1
ATOM 2457 C C . VAL A 1 323 ? 22.547 5.284 -35.201 1.00 50.75 323 VAL A C 1
ATOM 2459 O O . VAL A 1 323 ? 22.251 4.917 -36.361 1.00 50.75 323 VAL A O 1
#